Protein AF-0000000086719158 (afdb_homodimer)

pLDDT: mean 78.9, std 24.39, range [24.73, 97.0]

Radius of gyration: 33.59 Å; Cα contacts (8 Å, |Δi|>4): 533; chains: 2; bounding box: 38×109×103 Å

Sequence (354 aa):
MEEGLADLRLTEEGDNKELEAWEIEQNTE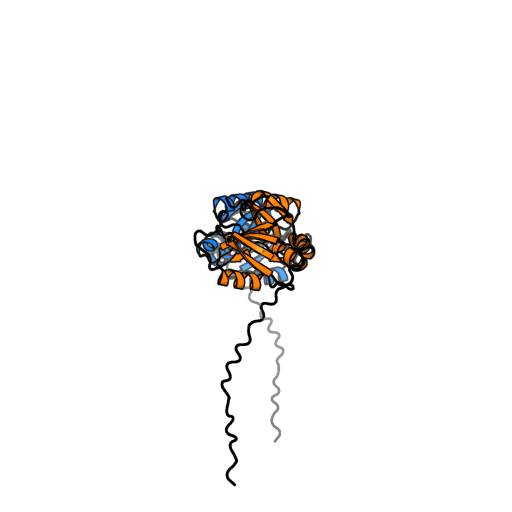IEDSFSELCLVGCFLTATTINFQAMRTVMANLWHPLGGVSITDVGEKRFVFQFYCEMDFDRVVKGASWTFNNHLLIYHHLKQGEDPLEVDLLYTKFWVQIYNLPHGFFTEAIAKQFGDFIGVFVDYDVKAITAGLRNYMLIRVKVDIRMEEGLADLRLTEEGDNKELEAWEIEQNTEIEDSFSELCLVGCFLTATTINFQAMRTVMANLWHPLGGVSITDVGEKRFVFQFYCEMDFDRVVKGASWTFNNHLLIYHHLKQGEDPLEVDLLYTKFWVQIYNLPHGFFTEAIAKQFGDFIGVFVDYDVKAITAGLRNYMLIRVKVDIR

InterPro domains:
  IPR025558 Domain of unknown function DUF4283 [PF14111] (36-116)
  IPR040256 Uncharacterized protein At4g02000-like [PTHR31286] (23-177)

Solvent-accessible surface area (backbone atoms only — not comparable to full-atom values): 20960 Å² total; per-residue (Å²): 135,85,75,80,75,78,77,77,75,78,75,73,81,73,75,75,70,70,73,74,73,75,71,71,75,75,58,63,72,67,52,59,66,46,33,65,39,23,34,30,30,32,57,65,57,94,63,86,74,59,61,70,59,48,53,53,51,52,48,64,72,61,56,46,84,70,40,72,49,76,43,80,76,52,96,70,30,34,37,40,40,31,71,38,68,68,48,42,50,49,53,64,70,56,32,63,50,66,58,95,87,20,44,52,27,52,40,78,38,50,82,90,60,53,77,88,72,59,82,70,50,42,41,50,33,56,29,36,38,31,51,64,62,81,93,53,81,41,69,72,49,47,43,51,54,22,48,70,74,32,41,55,72,48,71,55,54,70,40,44,75,65,70,73,35,73,42,48,41,35,29,26,39,31,74,72,120,138,85,79,80,79,75,78,79,76,79,76,76,80,74,74,75,70,70,76,73,72,75,71,71,74,76,60,65,72,67,54,60,68,49,37,63,38,24,34,31,30,34,57,66,56,93,63,87,74,60,61,70,60,48,53,53,52,50,48,64,74,62,55,44,84,71,39,73,48,76,44,80,76,53,95,69,30,34,38,39,40,30,70,38,68,69,47,41,50,48,53,64,69,56,33,62,48,66,57,94,85,19,44,51,27,50,39,77,36,49,83,89,61,54,77,87,72,58,82,71,49,42,40,50,32,54,28,38,38,30,53,63,62,80,94,52,82,42,70,71,49,46,45,49,55,20,47,71,73,32,41,54,72,48,70,57,54,69,42,44,74,65,69,72,35,76,44,48,40,35,30,25,39,32,74,73,120

Foldseek 3Di:
DPPDPPPPCPPPPPPPPPPPPPPPPPPVVLVQVLLQLKKKKAWPDPDADDPVLVQVVVCVVLVAPQDWDWDDPDPRMIMIGDDDPVSSVCCQVVDFDDDPNTTIFMDRGHPPDDSVPDDRFKTKDKDKAADDDPVQLDVVNLCVVQVVQAHWDDWDNVQVVVVNHRITITMHMHGPD/DPPCPPPPPPPPPPPPPPPPPPPPPPPVVLVQVLLQLKKKKAWPDPDADDPVLVQVVVCVVLVAPQDWDWDDPDPRMIMIGDDDPVSSVCCQVVDFDDDPNTTIFMDRGHPPDDSVPDDRFKTKDKDKAADDDPVQLDVVNLCVVQVVQAHWDDWDNVCVVVVNDRITITMHMHGPD

Organism: Gossypium schwendimanii (NCBI:txid34291)

Structure (mmCIF, N/CA/C/O backbone):
data_AF-0000000086719158-model_v1
#
loop_
_entity.id
_entity.type
_entity.pdbx_description
1 polymer 'DUF4283 domain-containing protein'
#
loop_
_atom_site.group_PDB
_atom_site.id
_atom_site.type_symbol
_atom_site.label_atom_id
_atom_site.label_alt_id
_atom_site.label_comp_id
_atom_site.label_asym_id
_atom_site.label_entity_id
_atom_site.label_seq_id
_atom_site.pdbx_PDB_ins_code
_atom_site.Cartn_x
_atom_site.Cartn_y
_atom_site.Cartn_z
_atom_site.occupancy
_atom_site.B_iso_or_equiv
_atom_site.auth_seq_id
_atom_site.auth_comp_id
_atom_site.auth_asym_id
_atom_site.auth_atom_id
_atom_site.pdbx_PDB_model_num
ATOM 1 N N . MET A 1 1 ? 11.602 -67.75 44.875 1 27.09 1 MET A N 1
ATOM 2 C CA . MET A 1 1 ? 10.594 -68.062 43.844 1 27.09 1 MET A CA 1
ATOM 3 C C . MET A 1 1 ? 11.023 -67.562 42.469 1 27.09 1 MET A C 1
ATOM 5 O O . MET A 1 1 ? 11.352 -66.375 42.312 1 27.09 1 MET A O 1
ATOM 9 N N . GLU A 1 2 ? 11.594 -68.438 41.562 1 29.55 2 GLU A N 1
ATOM 10 C CA . GLU A 1 2 ? 12.367 -68.562 40.344 1 29.55 2 GLU A CA 1
ATOM 11 C C . GLU A 1 2 ? 11.562 -68.062 39.125 1 29.55 2 GLU A C 1
ATOM 13 O O . GLU A 1 2 ? 10.789 -68.875 38.562 1 29.55 2 GLU A O 1
ATOM 18 N N . GLU A 1 3 ? 10.867 -66.938 39.219 1 30.25 3 GLU A N 1
ATOM 19 C CA . GLU A 1 3 ? 9.82 -66.688 38.219 1 30.25 3 GLU A CA 1
ATOM 20 C C . GLU A 1 3 ? 10.383 -66.688 36.812 1 30.25 3 GLU A C 1
ATOM 22 O O . GLU A 1 3 ? 11.516 -66.25 36.562 1 30.25 3 GLU A O 1
ATOM 27 N N . GLY A 1 4 ? 9.867 -67.625 36 1 28.08 4 GLY A N 1
ATOM 28 C CA . GLY A 1 4 ? 10.047 -68.062 34.625 1 28.08 4 GLY A CA 1
ATOM 29 C C . GLY A 1 4 ? 10.094 -66.938 33.625 1 28.08 4 GLY A C 1
ATOM 30 O O . GLY A 1 4 ? 9.102 -66.25 33.438 1 28.08 4 GLY A O 1
ATOM 31 N N . LEU A 1 5 ? 11.227 -66.25 33.5 1 28.14 5 LEU A N 1
ATOM 32 C CA . LEU A 1 5 ? 11.516 -65.188 32.562 1 28.14 5 LEU A CA 1
ATOM 33 C C . LEU A 1 5 ? 11.273 -65.625 31.125 1 28.14 5 LEU A C 1
ATOM 35 O O . LEU A 1 5 ? 11.969 -66.5 30.641 1 28.14 5 LEU A O 1
ATOM 39 N N . ALA A 1 6 ? 9.945 -65.625 30.719 1 29.42 6 ALA A N 1
ATOM 40 C CA . ALA A 1 6 ? 9.484 -66.062 29.391 1 29.42 6 ALA A CA 1
ATOM 41 C C . ALA A 1 6 ? 10.383 -65.5 28.297 1 29.42 6 ALA A C 1
ATOM 43 O O . ALA A 1 6 ? 10.805 -64.375 28.344 1 29.42 6 ALA A O 1
ATOM 44 N N . ASP A 1 7 ? 11.07 -66.312 27.578 1 29.7 7 ASP A N 1
ATOM 45 C CA . ASP A 1 7 ? 11.977 -66.375 26.438 1 29.7 7 ASP A CA 1
ATOM 46 C C . ASP A 1 7 ? 11.328 -65.75 25.203 1 29.7 7 ASP A C 1
ATOM 48 O O . ASP A 1 7 ? 10.438 -66.375 24.594 1 29.7 7 ASP A O 1
ATOM 52 N N . LEU A 1 8 ? 10.75 -64.5 25.312 1 24.73 8 LEU A N 1
ATOM 53 C CA . LEU A 1 8 ? 10.016 -63.969 24.172 1 24.73 8 LEU A CA 1
ATOM 54 C C . LEU A 1 8 ? 10.883 -64 22.922 1 24.73 8 LEU A C 1
ATOM 56 O O . LEU A 1 8 ? 11.953 -63.375 22.891 1 24.73 8 LEU A O 1
ATOM 60 N N . ARG A 1 9 ? 10.852 -65.125 22.219 1 25.48 9 ARG A N 1
ATOM 61 C CA . ARG A 1 9 ? 11.422 -65.5 20.922 1 25.48 9 ARG A CA 1
ATOM 62 C C . ARG A 1 9 ? 11.102 -64.438 19.859 1 25.48 9 ARG A C 1
ATOM 64 O O . ARG A 1 9 ? 9.93 -64.25 19.531 1 25.48 9 ARG A O 1
ATOM 71 N N . LEU A 1 10 ? 11.727 -63.281 19.938 1 27.75 10 LEU A N 1
ATOM 72 C CA . LEU A 1 10 ? 11.602 -62.25 18.922 1 27.75 10 LEU A CA 1
ATOM 73 C C . LEU A 1 10 ? 11.914 -62.781 17.531 1 27.75 10 LEU A C 1
ATOM 75 O O . LEU A 1 10 ? 13.078 -63.062 17.219 1 27.75 10 LEU A O 1
ATOM 79 N N . THR A 1 11 ? 11.055 -63.812 17.078 1 29.88 11 THR A N 1
ATOM 80 C CA . THR A 1 11 ? 11.25 -64.438 15.766 1 29.88 11 THR A CA 1
ATOM 81 C C . THR A 1 11 ? 11.445 -63.344 14.703 1 29.88 11 THR A C 1
ATOM 83 O O . THR A 1 11 ? 10.734 -62.344 14.68 1 29.88 11 THR A O 1
ATOM 86 N N . GLU A 1 12 ? 12.57 -63.312 13.992 1 30.5 12 GLU A N 1
ATOM 87 C CA . GLU A 1 12 ? 13.211 -62.562 12.906 1 30.5 12 GLU A CA 1
ATOM 88 C C . GLU A 1 12 ? 12.375 -62.625 11.633 1 30.5 12 GLU A C 1
ATOM 90 O O . GLU A 1 12 ? 12.867 -62.312 10.547 1 30.5 12 GLU A O 1
ATOM 95 N N . GLU A 1 13 ? 11.188 -63.406 11.594 1 31.14 13 GLU A N 1
ATOM 96 C CA . GLU A 1 13 ? 10.688 -63.594 10.234 1 31.14 13 GLU A CA 1
ATOM 97 C C . GLU A 1 13 ? 10.547 -62.25 9.5 1 31.14 13 GLU A C 1
ATOM 99 O O . GLU A 1 13 ? 9.906 -61.344 10 1 31.14 13 GLU A O 1
ATOM 104 N N . GLY A 1 14 ? 11.469 -62 8.609 1 30.33 14 GLY A N 1
ATOM 105 C CA . GLY A 1 14 ? 11.688 -60.938 7.621 1 30.33 14 GLY A CA 1
ATOM 106 C C . GLY A 1 14 ? 10.508 -60.75 6.695 1 30.33 14 GLY A C 1
ATOM 107 O O . GLY A 1 14 ? 10.352 -61.469 5.703 1 30.33 14 GLY A O 1
ATOM 108 N N . ASP A 1 15 ? 9.242 -60.875 7.211 1 32.41 15 ASP A N 1
ATOM 109 C CA . ASP A 1 15 ? 8.117 -60.844 6.285 1 32.41 15 ASP A CA 1
ATOM 110 C C . ASP A 1 15 ? 8.305 -59.719 5.238 1 32.41 15 ASP A C 1
ATOM 112 O O . ASP A 1 15 ? 8.445 -58.562 5.586 1 32.41 15 ASP A O 1
ATOM 116 N N . ASN A 1 16 ? 8.906 -60.125 4.145 1 28.31 16 ASN A N 1
ATOM 117 C CA . ASN A 1 16 ? 8.883 -59.406 2.863 1 28.31 16 ASN A CA 1
ATOM 118 C C . ASN A 1 16 ? 7.477 -58.938 2.504 1 28.31 16 ASN A C 1
ATOM 120 O O . ASN A 1 16 ? 6.691 -59.719 1.937 1 28.31 16 ASN A O 1
ATOM 124 N N . LYS A 1 17 ? 6.719 -58.406 3.436 1 31.05 17 LYS A N 1
ATOM 125 C CA . LYS A 1 17 ? 5.445 -57.844 2.984 1 31.05 17 LYS A CA 1
ATOM 126 C C . LYS A 1 17 ? 5.598 -57.125 1.646 1 31.05 17 LYS A C 1
ATOM 128 O O . LYS A 1 17 ? 6.34 -56.156 1.54 1 31.05 17 LYS A O 1
ATOM 133 N N . GLU A 1 18 ? 5.504 -57.969 0.622 1 27.05 18 GLU A N 1
ATOM 134 C CA . GLU A 1 18 ? 5.297 -57.406 -0.711 1 27.05 18 GLU A CA 1
ATOM 135 C C . GLU A 1 18 ? 4.414 -56.156 -0.659 1 27.05 18 GLU A C 1
ATOM 137 O O . GLU A 1 18 ? 3.303 -56.219 -0.127 1 27.05 18 GLU A O 1
ATOM 142 N N . LEU A 1 19 ? 4.949 -55.094 -0.404 1 29.14 19 LEU A N 1
ATOM 143 C CA . LEU A 1 19 ? 4.195 -53.875 -0.616 1 29.14 19 LEU A CA 1
ATOM 144 C C . LEU A 1 19 ? 3.277 -54 -1.826 1 29.14 19 LEU A C 1
ATOM 146 O O . LEU A 1 19 ? 3.74 -54.25 -2.939 1 29.14 19 LEU A O 1
ATOM 150 N N . GLU A 1 20 ? 2.113 -54.625 -1.691 1 28.92 20 GLU A N 1
ATOM 151 C CA . GLU A 1 20 ? 1.063 -54.562 -2.703 1 28.92 20 GLU A CA 1
ATOM 152 C C . GLU A 1 20 ? 1.061 -53.188 -3.383 1 28.92 20 GLU A C 1
ATOM 154 O O . GLU A 1 20 ? 0.941 -52.156 -2.717 1 28.92 20 GLU A O 1
ATOM 159 N N . ALA A 1 21 ? 1.703 -53.094 -4.484 1 29.81 21 ALA A N 1
ATOM 160 C CA . ALA A 1 21 ? 1.528 -52.031 -5.5 1 29.81 21 ALA A CA 1
ATOM 161 C C . ALA A 1 21 ? 0.049 -51.781 -5.77 1 29.81 21 ALA A C 1
ATOM 163 O O . ALA A 1 21 ? -0.644 -52.625 -6.328 1 29.81 21 ALA A O 1
ATOM 164 N N . TRP A 1 22 ? -0.697 -51.25 -4.816 1 30.92 22 TRP A N 1
ATOM 165 C CA . TRP A 1 22 ? -2.021 -50.781 -5.199 1 30.92 22 TRP A CA 1
ATOM 166 C C . TRP A 1 22 ? -2.006 -50.219 -6.609 1 30.92 22 TRP A C 1
ATOM 168 O O . TRP A 1 22 ? -1.282 -49.25 -6.883 1 30.92 22 TRP A O 1
ATOM 178 N N . GLU A 1 23 ? -2.117 -51.031 -7.586 1 31.39 23 GLU A N 1
ATOM 179 C CA . GLU A 1 23 ? -2.527 -50.594 -8.914 1 31.39 23 GLU A CA 1
ATOM 180 C C . GLU A 1 23 ? -3.746 -49.688 -8.836 1 31.39 23 GLU A C 1
ATOM 182 O O . GLU A 1 23 ? -4.859 -50.156 -8.578 1 31.39 23 GLU A O 1
ATOM 187 N N . ILE A 1 24 ? -3.627 -48.531 -8.312 1 32.97 24 ILE A N 1
ATOM 188 C CA . ILE A 1 24 ? -4.699 -47.562 -8.57 1 32.97 24 ILE A CA 1
ATOM 189 C C . ILE A 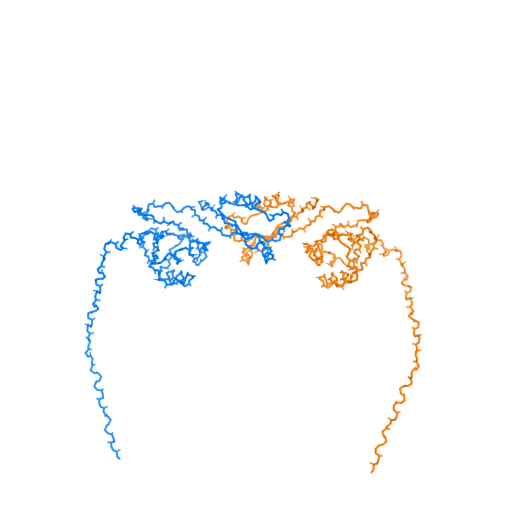1 24 ? -5.207 -47.719 -10 1 32.97 24 ILE A C 1
ATOM 191 O O . ILE A 1 24 ? -4.441 -47.594 -10.953 1 32.97 24 ILE A O 1
ATOM 195 N N . GLU A 1 25 ? -6.129 -48.594 -10.227 1 33.16 25 GLU A N 1
ATOM 196 C CA . GLU A 1 25 ? -6.934 -48.531 -11.438 1 33.16 25 GLU A CA 1
ATOM 197 C C . GLU A 1 25 ? -7.156 -47.094 -11.883 1 33.16 25 GLU A C 1
ATOM 199 O O . GLU A 1 25 ? -7.695 -46.281 -11.125 1 33.16 25 GLU A O 1
ATOM 204 N N . GLN A 1 26 ? -6.297 -46.562 -12.734 1 33.28 26 GLN A N 1
ATOM 205 C CA . GLN A 1 26 ? -6.461 -45.344 -13.508 1 33.28 26 GLN A CA 1
ATOM 206 C C . GLN A 1 26 ? -7.855 -45.25 -14.117 1 33.28 26 GLN A C 1
ATOM 208 O O . GLN A 1 26 ? -8.141 -45.906 -15.117 1 33.28 26 GLN A O 1
ATOM 213 N N . ASN A 1 27 ? -8.898 -45.5 -13.367 1 36.06 27 ASN A N 1
ATOM 214 C CA . ASN A 1 27 ? -10.156 -45.156 -14.016 1 36.06 27 ASN A CA 1
ATOM 215 C C . ASN A 1 27 ? -10.008 -43.938 -14.891 1 36.06 27 ASN A C 1
ATOM 217 O O . ASN A 1 27 ? -9.742 -42.844 -14.383 1 36.06 27 ASN A O 1
ATOM 221 N N . THR A 1 28 ? -9.789 -44.062 -16.125 1 38.81 28 THR A N 1
ATOM 222 C CA . THR A 1 28 ? -9.625 -43.156 -17.25 1 38.81 28 THR A CA 1
ATOM 223 C C . THR A 1 28 ? -10.672 -42.031 -17.203 1 38.81 28 THR A C 1
ATOM 225 O O . THR A 1 28 ? -10.445 -40.938 -17.719 1 38.81 28 THR A O 1
ATOM 228 N N . GLU A 1 29 ? -11.938 -42.406 -16.938 1 39.66 29 GLU A N 1
ATOM 229 C CA . GLU A 1 29 ? -13.008 -41.406 -17.016 1 39.66 29 GLU A CA 1
ATOM 230 C C . GLU A 1 29 ? -12.82 -40.312 -15.969 1 39.66 29 GLU A C 1
ATOM 232 O O . GLU A 1 29 ? -13.219 -39.156 -16.188 1 39.66 29 GLU A O 1
ATOM 237 N N . ILE A 1 30 ? -12.656 -40.562 -14.703 1 38.25 30 ILE A N 1
ATOM 238 C CA . ILE A 1 30 ? -12.406 -39.625 -13.633 1 38.25 30 ILE A CA 1
ATOM 239 C C . ILE A 1 30 ? -11.133 -38.812 -13.93 1 38.25 30 ILE A C 1
ATOM 241 O O . ILE A 1 30 ? -10.852 -37.812 -13.281 1 38.25 30 ILE A O 1
ATOM 245 N N . GLU A 1 31 ? -10.219 -39.281 -14.742 1 41.03 31 GLU A N 1
ATOM 246 C CA . GLU A 1 31 ? -8.992 -38.688 -15.25 1 41.03 31 GLU A CA 1
ATOM 247 C C . GLU A 1 31 ? -9.273 -37.375 -16 1 41.03 31 GLU A C 1
ATOM 249 O O . GLU A 1 31 ? -8.477 -36.438 -15.953 1 41.03 31 GLU A O 1
ATOM 254 N N . ASP A 1 32 ? -10.352 -37.438 -16.734 1 44.94 32 ASP A N 1
ATOM 255 C CA . ASP A 1 32 ? -10.68 -36.312 -17.609 1 44.94 32 ASP A CA 1
ATOM 256 C C . ASP A 1 32 ? -11.078 -35.094 -16.797 1 44.94 32 ASP A C 1
ATOM 258 O O . ASP A 1 32 ? -10.789 -33.969 -17.203 1 44.94 32 ASP A O 1
ATOM 262 N N . SER A 1 33 ? -12.031 -35.375 -15.797 1 47.41 33 SER A N 1
ATOM 263 C CA . SER A 1 33 ? -12.648 -34.25 -15.086 1 47.41 33 SER A CA 1
ATOM 264 C C . SER A 1 33 ? -11.633 -33.531 -14.227 1 47.41 33 SER A C 1
ATOM 266 O O . SER A 1 33 ? -11.844 -32.375 -13.859 1 47.41 33 SER A O 1
ATOM 268 N N . PHE A 1 34 ? -10.766 -34.281 -13.547 1 49.75 34 PHE A N 1
ATOM 269 C CA . PHE A 1 34 ? -9.711 -33.719 -12.695 1 49.75 34 PHE A CA 1
ATOM 270 C C . PHE A 1 34 ? -8.781 -32.812 -13.492 1 49.75 34 PHE A C 1
ATOM 272 O O . PHE A 1 34 ? -7.969 -32.094 -12.922 1 49.75 34 PHE A O 1
ATOM 279 N N . SER A 1 35 ? -8.953 -33.094 -14.742 1 58.94 35 SER A N 1
ATOM 280 C CA . SER A 1 35 ? -8.078 -32.438 -15.703 1 58.94 35 SER A CA 1
ATOM 281 C C . SER A 1 35 ? -8.242 -30.906 -15.633 1 58.94 35 SER A C 1
ATOM 283 O O . SER A 1 35 ? -7.297 -30.172 -15.898 1 58.94 35 SER A O 1
ATOM 285 N N . GLU A 1 36 ? -9.328 -30.609 -14.852 1 81.81 36 GLU A N 1
ATOM 286 C CA . GLU A 1 36 ? -9.602 -29.188 -14.977 1 81.81 36 GLU A CA 1
ATOM 287 C C . GLU A 1 36 ? -9.055 -28.406 -13.781 1 81.81 36 GLU A C 1
ATOM 289 O O . GLU A 1 36 ? -8.836 -27.203 -13.859 1 81.81 36 GLU A O 1
ATOM 294 N N . LEU A 1 37 ? -8.555 -29.188 -12.766 1 92.88 37 LEU A N 1
ATOM 295 C CA . LEU A 1 37 ? -8.055 -28.516 -11.578 1 92.88 37 LEU A CA 1
ATOM 296 C C . LEU A 1 37 ? -6.543 -28.688 -11.445 1 92.88 37 LEU A C 1
ATOM 298 O O . LEU A 1 37 ? -6.051 -29.125 -10.398 1 92.88 37 LEU A O 1
ATOM 302 N N . CYS A 1 38 ? -5.906 -28.375 -12.539 1 95.19 38 CYS A N 1
ATOM 303 C CA . CYS A 1 38 ? -4.469 -28.609 -12.617 1 95.19 38 CYS A CA 1
ATOM 304 C C . CYS A 1 38 ? -3.723 -27.312 -12.938 1 95.19 38 CYS A C 1
ATOM 306 O O . CYS A 1 38 ? -4.148 -26.547 -13.805 1 95.19 38 CYS A O 1
ATOM 308 N N . LEU A 1 39 ? -2.637 -27.141 -12.188 1 96.19 39 LEU A N 1
ATOM 309 C CA . LEU A 1 39 ? -1.728 -26.031 -12.469 1 96.19 39 LEU A CA 1
ATOM 310 C C . LEU A 1 39 ? -0.353 -26.547 -12.883 1 96.19 39 LEU A C 1
ATOM 312 O O . LEU A 1 39 ? 0.105 -27.578 -12.367 1 96.19 39 LEU A O 1
ATOM 316 N N . VAL A 1 40 ? 0.188 -25.922 -13.828 1 96.56 40 VAL A N 1
ATOM 317 C CA . VAL A 1 40 ? 1.607 -26.109 -14.109 1 96.56 40 VAL A CA 1
ATOM 318 C C . VAL A 1 40 ? 2.383 -24.844 -13.734 1 96.56 40 VAL A C 1
ATOM 320 O O . VAL A 1 40 ? 1.923 -23.734 -13.984 1 96.56 40 VAL A O 1
ATOM 323 N N . GLY A 1 41 ? 3.5 -25.031 -13.055 1 96.44 41 GLY A N 1
ATOM 324 C CA . GLY A 1 41 ? 4.238 -23.859 -12.633 1 96.44 41 GLY A CA 1
ATOM 325 C C . GLY A 1 41 ? 5.73 -24.109 -12.492 1 96.44 41 GLY A C 1
ATOM 326 O O . GLY A 1 41 ? 6.188 -25.25 -12.625 1 96.44 41 GLY A O 1
ATOM 327 N N . CYS A 1 42 ? 6.441 -23.078 -12.398 1 95.44 42 CYS A N 1
ATOM 328 C CA . CYS A 1 42 ? 7.871 -23.078 -12.094 1 95.44 42 CYS A CA 1
ATOM 329 C C . CYS A 1 42 ? 8.227 -21.953 -11.117 1 95.44 42 CYS A C 1
ATOM 331 O O . CYS A 1 42 ? 7.461 -21 -10.961 1 95.44 42 CYS A O 1
ATOM 333 N N . PHE A 1 43 ? 9.25 -22.172 -10.414 1 95.06 43 PHE A N 1
ATOM 334 C CA . PHE A 1 43 ? 9.727 -21.141 -9.516 1 95.06 43 PHE A CA 1
ATOM 335 C C . PHE A 1 43 ? 10.805 -20.297 -10.195 1 95.06 43 PHE A C 1
ATOM 337 O O . PHE A 1 43 ? 11.648 -20.812 -10.922 1 95.06 43 PHE A O 1
ATOM 344 N N . LEU A 1 44 ? 10.734 -18.984 -9.945 1 90.81 44 LEU A N 1
ATOM 345 C CA . LEU A 1 44 ? 11.711 -18.062 -10.508 1 90.81 44 LEU A CA 1
ATOM 346 C C . LEU A 1 44 ? 13.031 -18.141 -9.758 1 90.81 44 LEU A C 1
ATOM 348 O O . LEU A 1 44 ? 13.281 -17.359 -8.828 1 90.81 44 LEU A O 1
ATOM 352 N N . THR A 1 45 ? 13.766 -19 -10.133 1 88.25 45 THR A N 1
ATOM 353 C CA . THR A 1 45 ? 15.078 -19.219 -9.516 1 88.25 45 THR A CA 1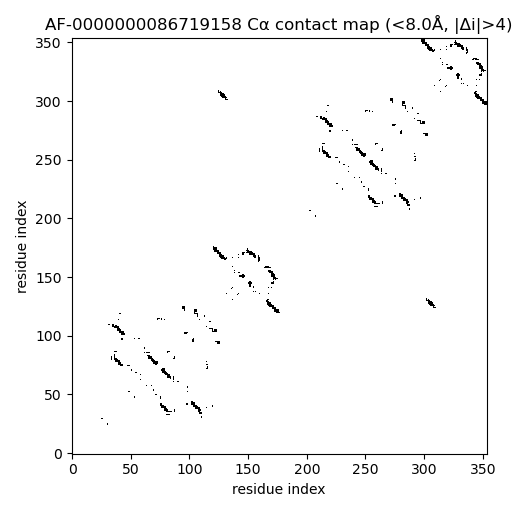
ATOM 354 C C . THR A 1 45 ? 16.062 -19.766 -10.539 1 88.25 45 THR A C 1
ATOM 356 O O . THR A 1 45 ? 15.68 -20.438 -11.492 1 88.25 45 THR A O 1
ATOM 359 N N . ALA A 1 46 ? 17.25 -19.359 -10.273 1 84.12 46 ALA A N 1
ATOM 360 C CA . ALA A 1 46 ? 18.328 -19.891 -11.117 1 84.12 46 ALA A CA 1
ATOM 361 C C . ALA A 1 46 ? 18.781 -21.266 -10.641 1 84.12 46 ALA A C 1
ATOM 363 O O . ALA A 1 46 ? 19.375 -22.031 -11.406 1 84.12 46 ALA A O 1
ATOM 364 N N . THR A 1 47 ? 18.469 -21.547 -9.438 1 85.06 47 THR A N 1
ATOM 365 C CA . THR A 1 47 ? 18.953 -22.781 -8.852 1 85.06 47 THR A CA 1
ATOM 366 C C . THR A 1 47 ? 17.859 -23.844 -8.828 1 85.06 47 THR A C 1
ATOM 368 O O . THR A 1 47 ? 16.688 -23.531 -9.102 1 85.06 47 THR A O 1
ATOM 371 N N . THR A 1 48 ? 18.375 -25.078 -8.609 1 88.06 48 THR A N 1
ATOM 372 C CA . THR A 1 48 ? 17.438 -26.188 -8.531 1 88.06 48 THR A CA 1
ATOM 373 C C . THR A 1 48 ? 16.703 -26.188 -7.191 1 88.06 48 THR A C 1
ATOM 375 O O . THR A 1 48 ? 17.312 -25.906 -6.152 1 88.06 48 THR A O 1
ATOM 378 N N . ILE A 1 49 ? 15.5 -26.422 -7.285 1 90.75 49 ILE A N 1
ATOM 379 C CA . ILE A 1 49 ? 14.648 -26.484 -6.098 1 90.75 49 ILE A CA 1
ATOM 380 C C . ILE A 1 49 ? 14.656 -27.891 -5.523 1 90.75 49 ILE A C 1
ATOM 382 O O . ILE A 1 49 ? 14.633 -28.875 -6.273 1 90.75 49 ILE A O 1
ATOM 386 N N . ASN A 1 50 ? 14.758 -27.938 -4.195 1 94.19 50 ASN A N 1
ATOM 387 C CA . ASN A 1 50 ? 14.508 -29.219 -3.537 1 94.19 50 ASN A CA 1
ATOM 388 C C . ASN A 1 50 ? 13.031 -29.609 -3.621 1 94.19 50 ASN A C 1
ATOM 390 O O . ASN A 1 50 ? 12.195 -29.031 -2.93 1 94.19 50 ASN A O 1
ATOM 394 N N . PHE A 1 51 ? 12.797 -30.656 -4.363 1 95.38 51 PHE A N 1
ATOM 395 C CA . PHE A 1 51 ? 11.43 -31.031 -4.695 1 95.38 51 PHE A CA 1
ATOM 396 C C . PHE A 1 51 ? 10.656 -31.422 -3.443 1 95.38 51 PHE A C 1
ATOM 398 O O . PHE A 1 51 ? 9.523 -30.984 -3.236 1 95.38 51 PHE A O 1
ATOM 405 N N . GLN A 1 52 ? 11.227 -32.25 -2.637 1 95.88 52 GLN A N 1
ATOM 406 C CA . GLN A 1 52 ? 10.547 -32.75 -1.443 1 95.88 52 GLN A CA 1
ATOM 407 C C . GLN A 1 52 ? 10.234 -31.594 -0.481 1 95.88 52 GLN A C 1
ATOM 409 O O . GLN A 1 52 ? 9.133 -31.531 0.077 1 95.88 52 GLN A O 1
ATOM 414 N N . ALA A 1 53 ? 11.195 -30.781 -0.314 1 96.31 53 ALA A N 1
ATOM 415 C CA . ALA A 1 53 ? 10.977 -29.625 0.548 1 96.31 53 ALA A CA 1
ATOM 416 C C . ALA A 1 53 ? 9.875 -28.719 -0.008 1 96.31 53 ALA A C 1
ATOM 418 O O . ALA A 1 53 ? 8.992 -28.281 0.731 1 96.31 53 ALA A O 1
ATOM 419 N N . MET A 1 54 ? 9.938 -28.438 -1.246 1 97 54 MET A N 1
ATOM 420 C CA . MET A 1 54 ? 8.953 -27.578 -1.911 1 97 54 MET A CA 1
ATOM 421 C C . MET A 1 54 ? 7.555 -28.172 -1.783 1 97 54 MET A C 1
ATOM 423 O O . MET A 1 54 ? 6.605 -27.469 -1.439 1 97 54 MET A O 1
ATOM 427 N N . ARG A 1 55 ? 7.43 -29.453 -2.045 1 96.25 55 ARG A N 1
ATOM 428 C CA . ARG A 1 55 ? 6.148 -30.156 -1.947 1 96.25 55 ARG A CA 1
ATOM 429 C C . ARG A 1 55 ? 5.543 -29.984 -0.557 1 96.25 55 ARG A C 1
ATOM 431 O O . ARG A 1 55 ? 4.363 -29.656 -0.422 1 96.25 55 ARG A O 1
ATOM 438 N N . THR A 1 56 ? 6.34 -30.203 0.402 1 95.5 56 THR A N 1
ATOM 439 C CA . THR A 1 56 ? 5.895 -30.125 1.788 1 95.5 56 THR A CA 1
ATOM 440 C C . THR A 1 56 ? 5.465 -28.703 2.139 1 95.5 56 THR A C 1
ATOM 442 O O . THR A 1 56 ? 4.391 -28.5 2.705 1 95.5 56 THR A O 1
ATOM 445 N N . VAL A 1 57 ? 6.301 -27.75 1.798 1 95.94 57 VAL A N 1
ATOM 446 C CA . VAL A 1 57 ? 6.047 -26.359 2.137 1 95.94 57 VAL A CA 1
ATOM 447 C C . VAL A 1 57 ? 4.777 -25.875 1.436 1 95.94 57 VAL A C 1
ATOM 449 O O . VAL A 1 57 ? 3.908 -25.266 2.061 1 95.94 57 VAL A O 1
ATOM 452 N N . MET A 1 58 ? 4.629 -26.156 0.17 1 96.38 58 MET A N 1
ATOM 453 C CA . MET A 1 58 ? 3.467 -25.688 -0.582 1 96.38 58 MET A CA 1
ATOM 454 C C . MET A 1 58 ? 2.186 -26.328 -0.061 1 96.38 58 MET A C 1
ATOM 456 O O . MET A 1 58 ? 1.158 -25.672 0.065 1 96.38 58 MET A O 1
ATOM 460 N N . ALA A 1 59 ? 2.24 -27.594 0.231 1 94.06 59 ALA A N 1
ATOM 461 C CA . ALA A 1 59 ? 1.076 -28.281 0.785 1 94.06 59 ALA A CA 1
ATOM 462 C C . ALA A 1 59 ? 0.641 -27.641 2.104 1 94.06 59 ALA A C 1
ATOM 464 O O . ALA A 1 59 ? -0.555 -27.469 2.352 1 94.06 59 ALA A O 1
ATOM 465 N N . ASN A 1 60 ? 1.578 -27.297 2.877 1 94.62 60 ASN A N 1
ATOM 466 C CA . ASN A 1 60 ? 1.286 -26.672 4.164 1 94.62 60 ASN A CA 1
ATOM 467 C C . ASN A 1 60 ? 0.7 -25.281 3.994 1 94.62 60 ASN A C 1
ATOM 469 O O . ASN A 1 60 ? -0.163 -24.859 4.77 1 94.62 60 ASN A O 1
ATOM 473 N N . LEU A 1 61 ? 1.237 -24.562 3.047 1 95 61 LEU A N 1
ATOM 474 C CA . LEU A 1 61 ? 0.752 -23.203 2.781 1 95 61 LEU A CA 1
ATOM 475 C C . LEU A 1 61 ? -0.679 -23.234 2.258 1 95 61 LEU A C 1
ATOM 477 O O . LEU A 1 61 ? -1.509 -22.422 2.658 1 95 61 LEU A O 1
ATOM 481 N N . TRP A 1 62 ? -0.956 -24.156 1.442 1 95.25 62 TRP A N 1
ATOM 482 C CA . TRP A 1 62 ? -2.252 -24.203 0.771 1 95.25 62 TRP A CA 1
ATOM 483 C C . TRP A 1 62 ? -3.285 -24.922 1.625 1 95.25 62 TRP A C 1
ATOM 485 O O . TRP A 1 62 ? -4.488 -24.688 1.498 1 95.25 62 TRP A O 1
ATOM 495 N N . HIS A 1 63 ? -2.818 -25.781 2.393 1 93.38 63 HIS A N 1
ATOM 496 C CA . HIS A 1 63 ? -3.686 -26.547 3.275 1 93.38 63 HIS A CA 1
ATOM 497 C C . HIS A 1 63 ? -4.922 -27.047 2.535 1 93.38 63 HIS A C 1
ATOM 499 O O . HIS A 1 63 ? -6.051 -26.781 2.949 1 93.38 63 HIS A O 1
ATOM 505 N N . PRO A 1 64 ? -4.652 -27.875 1.607 1 92.19 64 PRO A N 1
ATOM 506 C CA . PRO A 1 64 ? -5.797 -28.328 0.823 1 92.19 64 PRO A CA 1
ATOM 507 C C . PRO A 1 64 ? -6.684 -29.312 1.594 1 92.19 64 PRO A C 1
ATOM 509 O O . PRO A 1 64 ? -6.176 -30.219 2.264 1 92.19 64 PRO A O 1
ATOM 512 N N . LEU A 1 65 ? -7.934 -29.141 1.497 1 92.88 65 LEU A N 1
ATOM 513 C CA . LEU A 1 65 ? -8.914 -30.031 2.121 1 92.88 65 LEU A CA 1
ATOM 514 C C . LEU A 1 65 ? -8.906 -31.406 1.457 1 92.88 65 LEU A C 1
ATOM 516 O O . LEU A 1 65 ? -8.891 -32.438 2.143 1 92.88 65 LEU A O 1
ATOM 520 N N . GLY A 1 66 ? -8.977 -31.5 0.134 1 92.44 66 GLY A N 1
ATOM 521 C CA . GLY A 1 66 ? -8.992 -32.719 -0.624 1 92.44 66 GLY A CA 1
ATOM 522 C C . GLY A 1 66 ? -7.602 -33.25 -0.96 1 92.44 66 GLY A C 1
ATOM 523 O O . GLY A 1 66 ? -7.457 -34.281 -1.612 1 92.44 66 GLY A O 1
ATOM 524 N N . GLY A 1 67 ? -6.633 -32.5 -0.588 1 91.25 67 GLY A N 1
ATOM 525 C CA . GLY A 1 67 ? -5.27 -32.875 -0.906 1 91.25 67 GLY A CA 1
ATOM 526 C C . GLY A 1 67 ? -4.785 -32.344 -2.234 1 91.25 67 GLY A C 1
ATOM 527 O O . GLY A 1 67 ? -5.574 -31.812 -3.02 1 91.25 67 GLY A O 1
ATOM 528 N N . VAL A 1 68 ? -3.457 -32.438 -2.428 1 94.94 68 VAL A N 1
ATOM 529 C CA . VAL A 1 68 ? -2.828 -32 -3.666 1 94.94 68 VAL A CA 1
ATOM 530 C C . VAL A 1 68 ? -1.704 -32.938 -4.051 1 94.94 68 VAL A C 1
ATOM 532 O O . VAL A 1 68 ? -0.963 -33.438 -3.189 1 94.94 68 VAL A O 1
ATOM 535 N N . SER A 1 69 ? -1.669 -33.344 -5.312 1 95.12 69 SER A N 1
ATOM 536 C CA . SER A 1 69 ? -0.551 -34.094 -5.859 1 95.12 69 SER A CA 1
ATOM 537 C C . SER A 1 69 ? 0.401 -33.188 -6.637 1 95.12 69 SER A C 1
ATOM 539 O O . SER A 1 69 ? -0.03 -32.438 -7.488 1 95.12 69 SER A O 1
ATOM 541 N N . ILE A 1 70 ? 1.664 -33.281 -6.328 1 96.62 70 ILE A N 1
ATOM 542 C CA . ILE A 1 70 ? 2.678 -32.469 -6.992 1 96.62 70 ILE A CA 1
ATOM 543 C C . ILE A 1 70 ? 3.67 -33.375 -7.719 1 96.62 70 ILE A C 1
ATOM 545 O O . ILE A 1 70 ? 4.238 -34.281 -7.117 1 96.62 70 ILE A O 1
ATOM 549 N N . THR A 1 71 ? 3.846 -33.125 -8.984 1 95.94 71 THR A N 1
ATOM 550 C CA . THR A 1 71 ? 4.715 -33.938 -9.805 1 95.94 71 THR A CA 1
ATOM 551 C C . THR A 1 71 ? 5.777 -33.094 -10.5 1 95.94 71 THR A C 1
ATOM 553 O O . THR A 1 71 ? 5.477 -32.031 -11.023 1 95.94 71 THR A O 1
ATOM 556 N N . ASP A 1 72 ? 6.961 -33.5 -10.445 1 96.19 72 ASP A N 1
ATOM 557 C CA . ASP A 1 72 ? 8.039 -32.938 -11.234 1 96.19 72 ASP A CA 1
ATOM 558 C C . ASP A 1 72 ? 8.023 -33.469 -12.664 1 96.19 72 ASP A C 1
ATOM 560 O O . ASP A 1 72 ? 8.258 -34.656 -12.891 1 96.19 72 ASP A O 1
ATOM 564 N N . VAL A 1 73 ? 7.805 -32.594 -13.609 1 94.69 73 VAL A N 1
ATOM 565 C CA . VAL A 1 73 ? 7.645 -33.094 -14.969 1 94.69 73 VAL A CA 1
ATOM 566 C C . VAL A 1 73 ? 8.891 -32.781 -15.789 1 94.69 73 VAL A C 1
ATOM 568 O O . VAL A 1 73 ? 8.922 -33 -17 1 94.69 73 VAL A O 1
ATOM 571 N N . GLY A 1 74 ? 9.906 -32.156 -15.125 1 92.19 74 GLY A N 1
ATOM 572 C CA . GLY A 1 74 ? 11.141 -31.812 -15.805 1 92.19 74 GLY A CA 1
ATOM 573 C C . GLY A 1 74 ? 11.219 -30.344 -16.203 1 92.19 74 GLY A C 1
ATOM 574 O O . GLY A 1 74 ? 10.227 -29.625 -16.125 1 92.19 74 GLY A O 1
ATOM 575 N N . GLU A 1 75 ? 12.508 -29.891 -16.578 1 92 75 GLU A N 1
ATOM 576 C CA . GLU A 1 75 ? 12.773 -28.531 -17.016 1 92 75 GLU A CA 1
ATOM 577 C C . GLU A 1 75 ? 12.328 -27.516 -15.961 1 92 75 GLU A C 1
ATOM 579 O O . GLU A 1 75 ? 11.773 -26.469 -16.297 1 92 75 GLU A O 1
ATOM 584 N N . LYS A 1 76 ? 12.344 -27.938 -14.742 1 93.81 76 LYS A N 1
ATOM 585 C CA . LYS A 1 76 ? 12.023 -27.109 -13.586 1 93.81 76 LYS A CA 1
ATOM 586 C C . LYS A 1 76 ? 10.523 -26.812 -13.531 1 93.81 76 LYS A C 1
ATOM 588 O O . LYS A 1 76 ? 10.117 -25.781 -12.984 1 93.81 76 LYS A O 1
ATOM 593 N N . ARG A 1 77 ? 9.773 -27.656 -14.141 1 95.19 77 ARG A N 1
ATOM 594 C CA . ARG A 1 77 ? 8.328 -27.469 -14.133 1 95.19 77 ARG A CA 1
ATOM 595 C C . ARG A 1 77 ? 7.648 -28.5 -13.242 1 95.19 77 ARG A C 1
ATOM 597 O O . ARG A 1 77 ? 8.062 -29.672 -13.195 1 95.19 77 ARG A O 1
ATOM 604 N N . PHE A 1 78 ? 6.613 -28.078 -12.602 1 96.5 78 PHE A N 1
ATOM 605 C CA . PHE A 1 78 ? 5.848 -28.891 -11.672 1 96.5 78 PHE A CA 1
ATOM 606 C C . PHE A 1 78 ? 4.363 -28.859 -12.008 1 96.5 78 PHE A C 1
ATOM 608 O O . PHE A 1 78 ? 3.832 -27.797 -12.359 1 96.5 78 PHE A O 1
ATOM 615 N N . VAL A 1 79 ? 3.793 -29.953 -11.859 1 96.19 79 VAL A N 1
ATOM 616 C CA . VAL A 1 79 ? 2.346 -30.031 -12.031 1 96.19 79 VAL A CA 1
ATOM 617 C C . VAL A 1 79 ? 1.671 -30.203 -10.68 1 96.19 79 VAL A C 1
ATOM 619 O O . VAL A 1 79 ? 2.062 -31.062 -9.891 1 96.19 79 VAL A O 1
ATOM 622 N N . PHE A 1 80 ? 0.681 -29.344 -10.391 1 96.62 80 PHE A N 1
ATOM 623 C CA . PHE A 1 80 ? -0.11 -29.391 -9.172 1 96.62 80 PHE A CA 1
ATOM 624 C C . PHE A 1 80 ? -1.538 -29.828 -9.461 1 96.62 80 PHE A C 1
ATOM 626 O O . PHE A 1 80 ? -2.314 -29.078 -10.07 1 96.62 80 PHE A O 1
ATOM 633 N N . GLN A 1 81 ? -1.837 -31 -9.031 1 95.38 81 GLN A N 1
ATOM 634 C CA . GLN A 1 81 ? -3.174 -31.547 -9.242 1 95.38 81 GLN A CA 1
ATOM 635 C C . GLN A 1 81 ? -4.016 -31.453 -7.973 1 95.38 81 GLN A C 1
ATOM 637 O O . GLN A 1 81 ? -3.682 -32.062 -6.957 1 95.38 81 GLN A O 1
ATOM 642 N N . PHE A 1 82 ? -5.074 -30.688 -8.109 1 95.38 82 PHE A N 1
ATOM 643 C CA . PHE A 1 82 ? -6.012 -30.578 -6.996 1 95.38 82 PHE A CA 1
ATOM 644 C C . PHE A 1 82 ? -7.191 -31.531 -7.191 1 95.38 82 PHE A C 1
ATOM 646 O O . PHE A 1 82 ? -7.539 -31.875 -8.32 1 95.38 82 PHE A O 1
ATOM 653 N N . TYR A 1 83 ? -7.871 -31.859 -6.066 1 92.44 83 TYR A N 1
ATOM 654 C CA . TYR A 1 83 ? -8.93 -32.875 -6.145 1 92.44 83 TYR A CA 1
ATOM 655 C C . TYR A 1 83 ? -10.281 -32.25 -5.797 1 92.44 83 TYR A C 1
ATOM 657 O O . TYR A 1 83 ? -11.312 -32.938 -5.867 1 92.44 83 TYR A O 1
ATOM 665 N N . CYS A 1 84 ? -10.273 -31.078 -5.422 1 92.88 84 CYS A N 1
ATOM 666 C CA . CYS A 1 84 ? -11.531 -30.359 -5.242 1 92.88 84 CYS A CA 1
ATOM 667 C C . CYS A 1 84 ? -11.422 -28.922 -5.719 1 92.88 84 CYS A C 1
ATOM 669 O O . CYS A 1 84 ? -10.359 -28.297 -5.59 1 92.88 84 CYS A O 1
ATOM 671 N N . GLU A 1 85 ? -12.523 -28.406 -6.16 1 93.25 85 GLU A N 1
ATOM 672 C CA . GLU A 1 85 ? -12.594 -27.078 -6.758 1 93.25 85 GLU A CA 1
ATOM 673 C C . GLU A 1 85 ? -12.297 -26 -5.727 1 93.25 85 GLU A C 1
ATOM 675 O O . GLU A 1 85 ? -11.672 -24.984 -6.043 1 93.25 85 GLU A O 1
ATOM 680 N N . MET A 1 86 ? -12.734 -26.172 -4.594 1 93.88 86 MET A N 1
ATOM 681 C CA . MET A 1 86 ? -12.531 -25.188 -3.531 1 93.88 86 MET A CA 1
ATOM 682 C C . MET A 1 86 ? -11.047 -24.953 -3.277 1 93.88 86 MET A C 1
ATOM 684 O O . MET A 1 86 ? -10.602 -23.812 -3.15 1 93.88 86 MET A O 1
ATOM 688 N N . ASP A 1 87 ? -10.281 -26.047 -3.137 1 94.56 87 ASP A N 1
ATOM 689 C CA . ASP A 1 87 ? -8.836 -25.938 -2.93 1 94.56 87 ASP A CA 1
ATOM 690 C C . ASP A 1 87 ? -8.164 -25.219 -4.102 1 94.56 87 ASP A C 1
ATOM 692 O O . ASP A 1 87 ? -7.32 -24.344 -3.898 1 94.56 87 ASP A O 1
ATOM 696 N N . PHE A 1 88 ? -8.617 -25.609 -5.289 1 95.75 88 PHE A N 1
ATOM 697 C CA . PHE A 1 88 ? -8.086 -25 -6.5 1 95.75 88 PHE A CA 1
ATOM 698 C C . PHE A 1 88 ? -8.328 -23.5 -6.508 1 95.75 88 PHE A C 1
ATOM 700 O O . PHE A 1 88 ? -7.398 -22.719 -6.699 1 95.75 88 PHE A O 1
ATOM 707 N N . ASP A 1 89 ? -9.523 -23.109 -6.262 1 94.25 89 ASP A N 1
ATOM 708 C CA . ASP A 1 89 ? -9.914 -21.703 -6.27 1 94.25 89 ASP A CA 1
ATOM 709 C C . ASP A 1 89 ? -9.141 -20.906 -5.223 1 94.25 89 ASP A C 1
ATOM 711 O O . ASP A 1 89 ? -8.711 -19.781 -5.48 1 94.25 89 ASP A O 1
ATOM 715 N N . ARG A 1 90 ? -8.938 -21.422 -4.098 1 94.44 90 ARG A N 1
ATOM 716 C CA . ARG A 1 90 ? -8.227 -20.75 -3.014 1 94.44 90 ARG A CA 1
ATOM 717 C C . ARG A 1 90 ? -6.777 -20.484 -3.395 1 94.44 90 ARG A C 1
ATOM 719 O O . ARG A 1 90 ? -6.246 -19.406 -3.115 1 94.44 90 ARG A O 1
ATOM 726 N N . VAL A 1 91 ? -6.207 -21.469 -3.967 1 94.94 91 VAL A N 1
ATOM 727 C CA . VAL A 1 91 ? -4.809 -21.328 -4.355 1 94.94 91 VAL A CA 1
ATOM 728 C C . VAL A 1 91 ? -4.684 -20.281 -5.457 1 94.94 91 VAL A C 1
ATOM 730 O O . VAL A 1 91 ? -3.787 -19.438 -5.418 1 94.94 91 VAL A O 1
ATOM 733 N N . VAL A 1 92 ? -5.594 -20.328 -6.414 1 94.12 92 VAL A N 1
ATOM 734 C CA . VAL A 1 92 ? -5.551 -19.391 -7.535 1 94.12 92 VAL A CA 1
ATOM 735 C C . VAL A 1 92 ? -5.859 -17.969 -7.039 1 94.12 92 VAL A C 1
ATOM 737 O O . VAL A 1 92 ? -5.164 -17.016 -7.387 1 94.12 92 VAL A O 1
ATOM 740 N N . LYS A 1 93 ? -6.781 -17.812 -6.164 1 91.38 93 LYS A N 1
ATOM 741 C CA . LYS A 1 93 ? -7.184 -16.516 -5.641 1 91.38 93 LYS A CA 1
ATOM 742 C C . LYS A 1 93 ? -6.16 -15.984 -4.641 1 91.38 93 LYS A C 1
ATOM 744 O O . LYS A 1 93 ? -5.996 -14.773 -4.496 1 91.38 93 LYS A O 1
ATOM 749 N N . GLY A 1 94 ? -5.484 -16.875 -4.059 1 91.62 94 GLY A N 1
ATOM 750 C CA . GLY A 1 94 ? -4.555 -16.5 -3.008 1 91.62 94 GLY A CA 1
ATOM 751 C C . GLY A 1 94 ? -3.176 -16.141 -3.533 1 91.62 94 GLY A C 1
ATOM 752 O O . GLY A 1 94 ? -2.32 -15.688 -2.777 1 91.62 94 GLY A O 1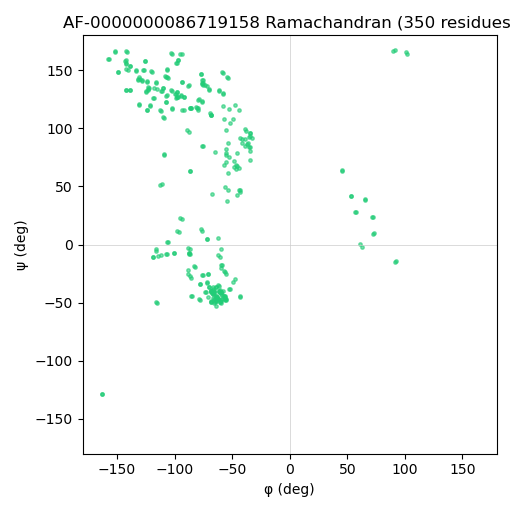
ATOM 753 N N . ALA A 1 95 ? -2.945 -16.359 -4.801 1 91.06 95 ALA A N 1
ATOM 754 C CA . ALA A 1 95 ? -1.646 -16.016 -5.375 1 91.06 95 ALA A CA 1
ATOM 755 C C . ALA A 1 95 ? -1.295 -14.562 -5.105 1 91.06 95 ALA A C 1
ATOM 757 O O . ALA A 1 95 ? -2.184 -13.719 -4.957 1 91.06 95 ALA A O 1
ATOM 758 N N . SER A 1 96 ? -0.058 -14.211 -4.867 1 91.38 96 SER A N 1
ATOM 759 C CA . SER A 1 96 ? 1.117 -14.961 -5.301 1 91.38 96 SER A CA 1
ATOM 760 C C . SER A 1 96 ? 1.655 -15.844 -4.176 1 91.38 96 SER A C 1
ATOM 762 O O . SER A 1 96 ? 1.432 -15.555 -2.998 1 91.38 96 SER A O 1
ATOM 764 N N . TRP A 1 97 ? 2.398 -16.938 -4.629 1 93.25 97 TRP A N 1
ATOM 765 C CA . TRP A 1 97 ? 3.025 -17.875 -3.701 1 93.25 97 TRP A CA 1
ATOM 766 C C . TRP A 1 97 ? 4.535 -17.906 -3.898 1 93.25 97 TRP A C 1
ATOM 768 O O . TRP A 1 97 ? 5.031 -17.672 -5.004 1 93.25 97 TRP A O 1
ATOM 778 N N . THR A 1 98 ? 5.176 -18.156 -2.793 1 92.25 98 THR A N 1
ATOM 779 C CA . THR A 1 98 ? 6.625 -18.266 -2.865 1 92.25 98 THR A CA 1
ATOM 780 C C . THR A 1 98 ? 7.105 -19.5 -2.1 1 92.25 98 THR A C 1
ATOM 782 O O . THR A 1 98 ? 6.43 -19.969 -1.184 1 92.25 98 THR A O 1
ATOM 785 N N . PHE A 1 99 ? 8.203 -20.047 -2.58 1 93.94 99 PHE A N 1
ATOM 786 C CA . PHE A 1 99 ? 8.992 -21.062 -1.889 1 93.94 99 PHE A CA 1
ATOM 787 C C . PHE A 1 99 ? 10.438 -20.609 -1.733 1 93.94 99 PHE A C 1
ATOM 789 O O . PHE A 1 99 ? 11.133 -20.375 -2.727 1 93.94 99 PHE A O 1
ATOM 796 N N . ASN A 1 100 ? 10.766 -20.453 -0.491 1 90.88 100 ASN A N 1
ATOM 797 C CA . ASN A 1 100 ? 12.102 -19.922 -0.213 1 90.88 100 ASN A CA 1
ATOM 798 C C . ASN A 1 100 ? 12.359 -18.625 -0.958 1 90.88 100 ASN A C 1
ATOM 800 O O . ASN A 1 100 ? 13.398 -18.469 -1.604 1 90.88 100 ASN A O 1
ATOM 804 N N . ASN A 1 101 ? 11.422 -17.766 -1.001 1 85.31 101 ASN A N 1
ATOM 805 C CA . ASN A 1 101 ? 11.477 -16.422 -1.561 1 85.31 101 ASN A CA 1
ATOM 806 C C . ASN A 1 101 ? 11.523 -16.453 -3.086 1 85.31 101 ASN A C 1
ATOM 808 O O . ASN A 1 101 ? 11.828 -15.438 -3.721 1 85.31 101 ASN A O 1
ATOM 812 N N . HIS A 1 102 ? 11.305 -17.688 -3.576 1 91 102 HIS A N 1
ATOM 813 C CA . HIS A 1 102 ? 11.195 -17.781 -5.027 1 91 102 HIS A CA 1
ATOM 814 C C . HIS A 1 102 ? 9.742 -17.797 -5.469 1 91 102 HIS A C 1
ATOM 816 O O . HIS A 1 102 ? 8.961 -18.641 -5.008 1 91 102 HIS A O 1
ATOM 822 N N . LEU A 1 103 ? 9.438 -16.922 -6.34 1 93.31 103 LEU A N 1
ATOM 823 C CA . LEU A 1 103 ? 8.07 -16.75 -6.793 1 93.31 103 LEU A CA 1
ATOM 824 C C . LEU A 1 103 ? 7.613 -17.922 -7.648 1 93.31 103 LEU A C 1
ATOM 826 O O . LEU A 1 103 ? 8.344 -18.375 -8.531 1 93.31 103 LEU A O 1
ATOM 830 N N . LEU A 1 104 ? 6.406 -18.422 -7.359 1 95.38 104 LEU A N 1
ATOM 831 C CA . LEU A 1 104 ? 5.773 -19.438 -8.195 1 95.38 104 LEU A CA 1
ATOM 832 C C . LEU A 1 104 ? 5.004 -18.797 -9.344 1 95.38 104 LEU A C 1
ATOM 834 O O . LEU A 1 104 ? 4.094 -17.984 -9.117 1 95.38 104 LEU A O 1
ATOM 838 N N . ILE A 1 105 ? 5.414 -19.094 -10.547 1 95.44 105 ILE A N 1
ATOM 839 C CA . ILE A 1 105 ? 4.648 -18.75 -11.734 1 95.44 105 ILE A CA 1
ATOM 840 C C . ILE A 1 105 ? 3.844 -19.953 -12.203 1 95.44 105 ILE A C 1
ATOM 842 O O . ILE A 1 105 ? 4.371 -21.078 -12.281 1 95.44 105 ILE A O 1
ATOM 846 N N . TYR A 1 106 ? 2.553 -19.719 -12.453 1 95.94 106 TYR A N 1
ATOM 847 C CA . TYR A 1 106 ? 1.783 -20.906 -12.82 1 95.94 106 TYR A CA 1
ATOM 848 C C . TYR A 1 106 ? 0.772 -20.578 -13.914 1 95.94 106 TYR A C 1
ATOM 850 O O . TYR A 1 106 ? 0.542 -19.406 -14.227 1 95.94 106 TYR A O 1
ATOM 858 N N . HIS A 1 107 ? 0.273 -21.625 -14.484 1 94.44 107 HIS A N 1
ATOM 859 C CA . HIS A 1 107 ? -0.747 -21.625 -15.523 1 94.44 107 HIS A CA 1
ATOM 860 C C . HIS A 1 107 ? -1.771 -22.734 -15.281 1 94.44 107 HIS A C 1
ATOM 862 O O . HIS A 1 107 ? -1.409 -23.844 -14.906 1 94.44 107 HIS A O 1
ATOM 868 N N . HIS A 1 108 ? -2.998 -22.359 -15.391 1 94.62 108 HIS A N 1
ATOM 869 C CA . HIS A 1 108 ? -4.059 -23.359 -15.344 1 94.62 108 HIS A CA 1
ATOM 870 C C . HIS A 1 108 ? -4.027 -24.25 -16.562 1 94.62 108 HIS A C 1
ATOM 872 O O . HIS A 1 108 ? -4.309 -23.812 -17.688 1 94.62 108 HIS A O 1
ATOM 878 N N . LEU A 1 109 ? -3.693 -25.422 -16.312 1 93.5 109 LEU A N 1
ATOM 879 C CA . LEU A 1 109 ? -3.547 -26.375 -17.422 1 93.5 109 LEU A CA 1
ATOM 880 C C . LEU A 1 109 ? -4.91 -26.828 -17.922 1 93.5 109 LEU A C 1
ATOM 882 O O . LEU A 1 109 ? -5.723 -27.344 -17.141 1 93.5 109 LEU A O 1
ATOM 886 N N . LYS A 1 110 ? -5.121 -26.641 -19.141 1 88.31 110 LYS A N 1
ATOM 887 C CA . LYS A 1 110 ? -6.359 -27.094 -19.766 1 88.31 110 LYS A CA 1
ATOM 888 C C . LYS A 1 110 ? -6.18 -28.469 -20.406 1 88.31 110 LYS A C 1
ATOM 890 O O . LYS A 1 110 ? -5.055 -28.938 -20.578 1 88.31 110 LYS A O 1
ATOM 895 N N . GLN A 1 111 ? -7.305 -29.047 -20.672 1 86.44 111 GLN A N 1
ATOM 896 C CA . GLN A 1 111 ? -7.27 -30.375 -21.297 1 86.44 111 GLN A CA 1
ATOM 897 C C . GLN A 1 111 ? -6.5 -30.344 -22.625 1 86.44 111 GLN A C 1
ATOM 899 O O . GLN A 1 111 ? -6.715 -29.453 -23.453 1 86.44 111 GLN A O 1
ATOM 904 N N . GLY A 1 112 ? -5.57 -31.266 -22.734 1 85.88 112 GLY A N 1
ATOM 905 C CA . GLY A 1 112 ? -4.828 -31.375 -23.984 1 85.88 112 GLY A CA 1
ATOM 906 C C . GLY A 1 112 ? -3.555 -30.562 -24 1 85.88 112 GLY A C 1
ATOM 907 O O . GLY A 1 112 ? -2.717 -30.719 -24.891 1 85.88 112 GLY A O 1
ATOM 908 N N . GLU A 1 113 ? -3.375 -29.656 -23.094 1 91.94 113 GLU A N 1
ATOM 909 C CA . GLU A 1 113 ? -2.168 -28.828 -23.047 1 91.94 113 GLU A CA 1
ATOM 910 C C . GLU A 1 113 ? -0.986 -29.625 -22.484 1 91.94 113 GLU A C 1
ATOM 912 O O . GLU A 1 113 ? -1.147 -30.422 -21.562 1 91.94 113 GLU A O 1
ATOM 917 N N . ASP A 1 114 ? 0.145 -29.406 -23.109 1 93.56 114 ASP A N 1
ATOM 918 C CA . ASP A 1 114 ? 1.399 -29.984 -22.641 1 93.56 114 ASP A CA 1
ATOM 919 C C . ASP A 1 114 ? 2.057 -29.078 -21.594 1 93.56 114 ASP A C 1
ATOM 921 O O . ASP A 1 114 ? 2.436 -27.953 -21.891 1 93.56 114 ASP A O 1
ATOM 925 N N . PRO A 1 115 ? 2.207 -29.594 -20.375 1 94.38 115 PRO A N 1
ATOM 926 C CA . PRO A 1 115 ? 2.811 -28.781 -19.312 1 94.38 115 PRO A CA 1
ATOM 927 C C . PRO A 1 115 ? 4.188 -28.25 -19.688 1 94.38 115 PRO A C 1
ATOM 929 O O . PRO A 1 115 ? 4.617 -27.219 -19.156 1 94.38 115 PRO A O 1
ATOM 932 N N . LEU A 1 116 ? 4.859 -28.859 -20.562 1 94.5 116 LEU A N 1
ATOM 933 C CA . LEU A 1 116 ? 6.211 -28.453 -20.922 1 94.5 116 LEU A CA 1
ATOM 934 C C . LEU A 1 116 ? 6.18 -27.406 -22.016 1 94.5 116 LEU A C 1
ATOM 936 O O . LEU A 1 116 ? 7.188 -26.734 -22.281 1 94.5 116 LEU A O 1
ATOM 940 N N . GLU A 1 117 ? 5.031 -27.125 -22.562 1 94.06 117 GLU A N 1
ATOM 941 C CA . GLU A 1 117 ? 4.961 -26.234 -23.719 1 94.06 117 GLU A CA 1
ATOM 942 C C . GLU A 1 117 ? 4.223 -24.938 -23.359 1 94.06 117 GLU A C 1
ATOM 944 O O . GLU A 1 117 ? 4.211 -24 -24.156 1 94.06 117 GLU A O 1
ATOM 949 N N . VAL A 1 118 ? 3.623 -24.938 -22.188 1 93.12 118 VAL A N 1
ATOM 950 C CA . VAL A 1 118 ? 2.865 -23.75 -21.812 1 93.12 118 VAL A CA 1
ATOM 951 C C . VAL A 1 118 ? 3.824 -22.625 -21.406 1 93.12 118 VAL A C 1
ATOM 953 O O . VAL A 1 118 ? 4.852 -22.891 -20.766 1 93.12 118 VAL A O 1
ATOM 956 N N . ASP A 1 119 ? 3.422 -21.375 -21.828 1 91.94 119 ASP A N 1
ATOM 957 C CA . ASP A 1 119 ? 4.223 -20.219 -21.453 1 91.94 119 ASP A CA 1
ATOM 958 C C . ASP A 1 119 ? 3.936 -19.781 -20.016 1 91.94 119 ASP A C 1
ATOM 960 O O . ASP A 1 119 ? 2.775 -19.609 -19.641 1 91.94 119 ASP A O 1
ATOM 964 N N . LEU A 1 120 ? 4.961 -19.719 -19.266 1 93.44 120 LEU A N 1
ATOM 965 C CA . LEU A 1 120 ? 4.871 -19.266 -17.891 1 93.44 120 LEU A CA 1
ATOM 966 C C . LEU A 1 120 ? 5.516 -17.891 -17.734 1 93.44 120 LEU A C 1
ATOM 968 O O . LEU A 1 120 ? 6.582 -17.766 -17.125 1 93.44 120 LEU A O 1
ATOM 972 N N . LEU A 1 121 ? 4.762 -16.875 -18.172 1 90.81 121 LEU A N 1
ATOM 973 C CA . LEU A 1 121 ? 5.359 -15.547 -18.281 1 90.81 121 LEU A CA 1
ATOM 974 C C . LEU A 1 121 ? 4.637 -14.547 -17.375 1 90.81 121 LEU A C 1
ATOM 976 O O . LEU A 1 121 ? 5.133 -13.438 -17.141 1 90.81 121 LEU A O 1
ATOM 980 N N . TYR A 1 122 ? 3.502 -14.953 -16.828 1 91.94 122 TYR A N 1
ATOM 981 C CA . TYR A 1 122 ? 2.695 -14 -16.078 1 91.94 122 TYR A CA 1
ATOM 982 C C . TYR A 1 122 ? 2.365 -14.539 -14.695 1 91.94 122 TYR A C 1
ATOM 984 O O . TYR A 1 122 ? 2.273 -15.758 -14.5 1 91.94 122 TYR A O 1
ATOM 992 N N . THR A 1 123 ? 2.225 -13.672 -13.836 1 92.38 123 THR A N 1
ATOM 993 C CA . THR A 1 123 ? 1.737 -14.008 -12.5 1 92.38 123 THR A CA 1
ATOM 994 C C . THR A 1 123 ? 0.815 -12.914 -11.969 1 92.38 123 THR A C 1
ATOM 996 O O . THR A 1 123 ? 0.855 -11.781 -12.438 1 92.38 123 THR A O 1
ATOM 999 N N . LYS A 1 124 ? -0.031 -13.352 -11.047 1 93.75 124 LYS A N 1
ATOM 1000 C CA . LYS A 1 124 ? -0.965 -12.406 -10.445 1 93.75 124 LYS A CA 1
ATOM 1001 C C . LYS A 1 124 ? -0.553 -12.055 -9.016 1 93.75 124 LYS A C 1
ATOM 1003 O O . LYS A 1 124 ? -0.068 -12.914 -8.273 1 93.75 124 LYS A O 1
ATOM 1008 N N . PHE A 1 125 ? -0.792 -10.766 -8.648 1 92.69 125 PHE A N 1
ATOM 1009 C CA . PHE A 1 125 ? -0.48 -10.242 -7.328 1 92.69 125 PHE A CA 1
ATOM 1010 C C . PHE A 1 125 ? -1.671 -9.484 -6.75 1 92.69 125 PHE A C 1
ATOM 1012 O O . PHE A 1 125 ? -2.387 -8.797 -7.477 1 92.69 125 PHE A O 1
ATOM 1019 N N . TRP A 1 126 ? -1.772 -9.664 -5.434 1 93.06 126 TRP A N 1
ATOM 1020 C CA . TRP A 1 126 ? -2.605 -8.727 -4.695 1 93.06 126 TRP A CA 1
ATOM 1021 C C . TRP A 1 126 ? -1.77 -7.57 -4.148 1 93.06 126 TRP A C 1
ATOM 1023 O O . TRP A 1 126 ? -0.858 -7.785 -3.346 1 93.06 126 TRP A O 1
ATOM 1033 N N . VAL A 1 127 ? -2.082 -6.418 -4.648 1 93.62 127 VAL A N 1
ATOM 1034 C CA . VAL A 1 127 ? -1.376 -5.227 -4.195 1 93.62 127 VAL A CA 1
ATOM 1035 C C . VAL A 1 127 ? -2.254 -4.441 -3.223 1 93.62 127 VAL A C 1
ATOM 1037 O O . VAL A 1 127 ? -3.443 -4.234 -3.479 1 93.62 127 VAL A O 1
ATOM 1040 N N . GLN A 1 128 ? -1.646 -4.059 -2.135 1 92.75 128 GLN A N 1
ATOM 1041 C CA . GLN A 1 128 ? -2.355 -3.266 -1.136 1 92.75 128 GLN A CA 1
ATOM 1042 C C . GLN A 1 128 ? -1.798 -1.846 -1.062 1 92.75 128 GLN A C 1
ATOM 1044 O O . GLN A 1 128 ? -0.584 -1.653 -0.971 1 92.75 128 GLN A O 1
ATOM 1049 N N . ILE A 1 129 ? -2.658 -0.905 -1.086 1 92.88 129 ILE A N 1
ATOM 1050 C CA . ILE A 1 129 ? -2.26 0.496 -0.993 1 92.88 129 ILE A CA 1
ATOM 1051 C C . ILE A 1 129 ? -2.934 1.145 0.214 1 92.88 129 ILE A C 1
ATOM 1053 O O . ILE A 1 129 ? -4.164 1.223 0.28 1 92.88 129 ILE A O 1
ATOM 1057 N N . TYR A 1 130 ? -2.064 1.596 1.068 1 90.5 130 TYR A N 1
ATOM 1058 C CA . TYR A 1 130 ? -2.539 2.156 2.328 1 90.5 130 TYR A CA 1
ATOM 1059 C C . TYR A 1 130 ? -2.404 3.674 2.336 1 90.5 130 TYR A C 1
ATOM 1061 O O . TYR A 1 130 ? -1.521 4.227 1.676 1 90.5 130 TYR A O 1
ATOM 1069 N N . ASN A 1 131 ? -3.311 4.281 3.084 1 90.25 131 ASN A N 1
ATOM 1070 C CA . ASN A 1 131 ? -3.25 5.699 3.424 1 90.25 131 ASN A CA 1
ATOM 1071 C C . ASN A 1 131 ? -3.416 6.578 2.189 1 90.25 131 ASN A C 1
ATOM 1073 O O . ASN A 1 131 ? -2.711 7.578 2.035 1 90.25 131 ASN A O 1
ATOM 1077 N N . LEU A 1 132 ? -4.297 6.09 1.381 1 89.69 132 LEU A N 1
ATOM 1078 C CA . LEU A 1 132 ? -4.73 6.945 0.282 1 89.69 132 LEU A CA 1
ATOM 1079 C C . LEU A 1 132 ? -5.719 8 0.771 1 89.69 132 LEU A C 1
ATOM 1081 O O . LEU A 1 132 ? -6.52 7.734 1.67 1 89.69 132 LEU A O 1
ATOM 1085 N N . PRO A 1 133 ? -5.645 9.109 0.159 1 83.62 133 PRO A N 1
ATOM 1086 C CA . PRO A 1 133 ? -6.703 10.078 0.473 1 83.62 133 PRO A CA 1
ATOM 1087 C C . PRO A 1 133 ? -8.102 9.531 0.178 1 83.62 133 PRO A C 1
ATOM 1089 O O . PRO A 1 133 ? -8.266 8.703 -0.716 1 83.62 133 PRO A O 1
ATOM 1092 N N . HIS A 1 134 ? -9.141 9.883 0.885 1 78.38 134 HIS A N 1
ATOM 1093 C CA . HIS A 1 134 ? -10.5 9.352 0.817 1 78.38 134 HIS A CA 1
ATOM 1094 C C . HIS A 1 134 ? -11.031 9.391 -0.61 1 78.38 134 HIS A C 1
ATOM 1096 O O . HIS A 1 134 ? -11.688 8.445 -1.058 1 78.38 134 HIS A O 1
ATOM 1102 N N . GLY A 1 135 ? -10.766 10.406 -1.441 1 78.31 135 GLY A N 1
ATOM 1103 C CA . GLY A 1 135 ? -11.281 10.539 -2.795 1 78.31 135 GLY A CA 1
ATOM 1104 C C . GLY A 1 135 ? -10.656 9.555 -3.766 1 78.31 135 GLY A C 1
ATOM 1105 O O . GLY A 1 135 ? -11.148 9.383 -4.887 1 78.31 135 GLY A O 1
ATOM 1106 N N . PHE A 1 136 ? -9.836 8.688 -3.24 1 86.44 136 PHE A N 1
ATOM 1107 C CA . PHE A 1 136 ? -9.094 7.809 -4.137 1 86.44 136 PHE A CA 1
ATOM 1108 C C . PHE A 1 136 ? -9.641 6.387 -4.074 1 86.44 136 PHE A C 1
ATOM 1110 O O . PHE A 1 136 ? -9.289 5.543 -4.902 1 86.44 136 PHE A O 1
ATOM 1117 N N . PHE A 1 137 ? -10.5 6.113 -3.201 1 87.19 137 PHE A N 1
ATOM 1118 C CA . PHE A 1 137 ? -10.984 4.75 -3.021 1 87.19 137 PHE A CA 1
ATOM 1119 C C . PHE A 1 137 ? -12.156 4.465 -3.953 1 87.19 137 PHE A C 1
ATOM 1121 O O . PHE A 1 137 ? -13.273 4.215 -3.498 1 87.19 137 PHE A O 1
ATOM 1128 N N . THR A 1 138 ? -11.914 4.504 -5.219 1 86.75 138 THR A N 1
ATOM 1129 C CA . THR A 1 138 ? -12.898 4.195 -6.25 1 86.75 138 THR A CA 1
ATOM 1130 C C . THR A 1 138 ? -12.367 3.119 -7.195 1 86.75 138 THR A C 1
ATOM 1132 O O . THR A 1 138 ? -11.156 2.939 -7.324 1 86.75 138 THR A O 1
ATOM 1135 N N . GLU A 1 139 ? -13.281 2.467 -7.848 1 90.12 139 GLU A N 1
ATOM 1136 C CA . GLU A 1 139 ? -12.883 1.443 -8.812 1 90.12 139 GLU A CA 1
ATOM 1137 C C . GLU A 1 139 ? -12.109 2.053 -9.977 1 90.12 139 GLU A C 1
ATOM 1139 O O . GLU A 1 139 ? -11.188 1.428 -10.516 1 90.12 139 GLU A O 1
ATOM 1144 N N . ALA A 1 140 ? -12.484 3.217 -10.375 1 91.62 140 ALA A N 1
ATOM 1145 C CA . ALA A 1 140 ? -11.789 3.893 -11.469 1 91.62 140 ALA A CA 1
ATOM 1146 C C . ALA A 1 140 ? -10.32 4.113 -11.133 1 91.62 140 ALA A C 1
ATOM 1148 O O . ALA A 1 140 ? -9.445 3.867 -11.969 1 91.62 140 ALA A O 1
ATOM 1149 N N . ILE A 1 141 ? -10.062 4.473 -9.961 1 90.88 141 ILE A N 1
ATOM 1150 C CA . ILE A 1 141 ? -8.695 4.711 -9.516 1 90.88 141 ILE A CA 1
ATOM 1151 C C . ILE A 1 141 ? -7.965 3.383 -9.352 1 90.88 141 ILE A C 1
ATOM 1153 O O . ILE A 1 141 ? -6.797 3.256 -9.734 1 90.88 141 ILE A O 1
ATOM 1157 N N . ALA A 1 142 ? -8.672 2.441 -8.82 1 93.25 142 ALA A N 1
ATOM 1158 C CA . ALA A 1 142 ? -8.094 1.104 -8.695 1 93.25 142 ALA A CA 1
ATOM 1159 C C . ALA A 1 142 ? -7.641 0.576 -10.047 1 93.25 142 ALA A C 1
ATOM 1161 O O . ALA A 1 142 ? -6.555 0.003 -10.164 1 93.25 142 ALA A O 1
ATOM 1162 N N . LYS A 1 143 ? -8.43 0.748 -10.984 1 95.38 143 LYS A N 1
ATOM 1163 C CA . LYS A 1 143 ? -8.094 0.308 -12.336 1 95.38 143 LYS A CA 1
ATOM 1164 C C . LYS A 1 143 ? -6.852 1.026 -12.859 1 95.38 143 LYS A C 1
ATOM 1166 O O . LYS A 1 143 ? -5.984 0.407 -13.477 1 95.38 143 LYS A O 1
ATOM 1171 N N . GLN A 1 144 ? -6.773 2.246 -12.578 1 94.81 144 GLN A N 1
ATOM 1172 C CA . GLN A 1 144 ? -5.613 3.012 -13.023 1 94.81 144 GLN A CA 1
ATOM 1173 C C . GLN A 1 144 ? -4.34 2.533 -12.336 1 94.81 144 GLN A C 1
ATOM 1175 O O . GLN A 1 144 ? -3.309 2.35 -12.992 1 94.81 144 GLN A O 1
ATOM 1180 N N . PHE A 1 145 ? -4.387 2.355 -11.039 1 93.81 145 PHE A N 1
ATOM 1181 C CA . PHE A 1 145 ? -3.238 1.801 -10.328 1 93.81 145 PHE A CA 1
ATOM 1182 C C . PHE A 1 145 ? -2.844 0.449 -10.914 1 93.81 145 PHE A C 1
ATOM 1184 O O . PHE A 1 145 ? -1.663 0.192 -11.156 1 93.81 145 PHE A O 1
ATOM 1191 N N . GLY A 1 146 ? -3.844 -0.383 -11.102 1 94.88 146 GLY A N 1
ATOM 1192 C CA . GLY A 1 146 ? -3.598 -1.708 -11.648 1 94.88 146 GLY A CA 1
ATOM 1193 C C . GLY A 1 146 ? -2.908 -1.676 -13 1 94.88 146 GLY A C 1
ATOM 1194 O O . GLY A 1 146 ? -1.932 -2.395 -13.219 1 94.88 146 GLY A O 1
ATOM 1195 N N . ASP A 1 147 ? -3.381 -0.816 -13.82 1 94.56 147 ASP A N 1
ATOM 1196 C CA . ASP A 1 147 ? -2.832 -0.719 -15.164 1 94.56 147 ASP A CA 1
ATOM 1197 C C . ASP A 1 147 ? -1.43 -0.114 -15.148 1 94.56 147 ASP A C 1
ATOM 1199 O O . ASP A 1 147 ? -0.644 -0.324 -16.078 1 94.56 147 ASP A O 1
ATOM 1203 N N . PHE A 1 148 ? -1.175 0.641 -14.148 1 92.31 148 PHE A N 1
ATOM 1204 C CA . PHE A 1 148 ? 0.163 1.194 -13.977 1 92.31 148 PHE A CA 1
ATOM 1205 C C . PHE A 1 148 ? 1.154 0.102 -13.594 1 92.31 148 PHE A C 1
ATOM 1207 O O . PHE A 1 148 ? 2.301 0.11 -14.047 1 92.31 148 PHE A O 1
ATOM 1214 N N . ILE A 1 149 ? 0.748 -0.839 -12.812 1 92.69 149 ILE A N 1
ATOM 1215 C CA . 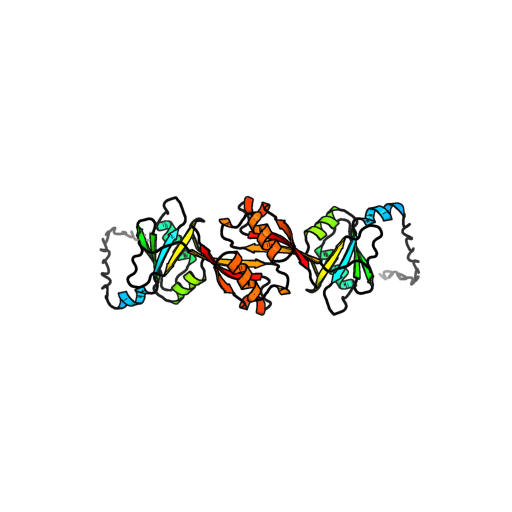ILE A 1 149 ? 1.617 -1.896 -12.305 1 92.69 149 ILE A CA 1
ATOM 1216 C C . ILE A 1 149 ? 1.706 -3.025 -13.328 1 92.69 149 ILE A C 1
ATOM 1218 O O . ILE A 1 149 ? 2.781 -3.586 -13.555 1 92.69 149 ILE A O 1
ATOM 1222 N N . GLY A 1 150 ? 0.659 -3.385 -13.867 1 93.81 150 GLY A N 1
ATOM 1223 C CA . GLY A 1 150 ? 0.489 -4.434 -14.859 1 93.81 150 GLY A CA 1
ATOM 1224 C C . GLY A 1 150 ? -0.831 -4.348 -15.602 1 93.81 150 GLY A C 1
ATOM 1225 O O . GLY A 1 150 ? -1.171 -3.295 -16.156 1 93.81 150 GLY A O 1
ATOM 1226 N N . VAL A 1 151 ? -1.536 -5.473 -15.625 1 95.69 151 VAL A N 1
ATOM 1227 C CA . VAL A 1 151 ? -2.893 -5.504 -16.156 1 95.69 151 VAL A CA 1
ATOM 1228 C C . VAL A 1 151 ? -3.896 -5.656 -15.023 1 95.69 151 VAL A C 1
ATOM 1230 O O . VAL A 1 151 ? -3.824 -6.609 -14.242 1 95.69 151 VAL A O 1
ATOM 1233 N N . PHE A 1 152 ? -4.793 -4.715 -14.953 1 96.69 152 PHE A N 1
ATOM 1234 C CA . PHE A 1 152 ? -5.805 -4.762 -13.906 1 96.69 152 PHE A CA 1
ATOM 1235 C C . PHE A 1 152 ? -6.664 -6.016 -14.031 1 96.69 152 PHE A C 1
ATOM 1237 O O . PHE A 1 152 ? -7.133 -6.34 -15.125 1 96.69 152 PHE A O 1
ATOM 1244 N N . VAL A 1 153 ? -6.883 -6.73 -12.914 1 94.62 153 VAL A N 1
ATOM 1245 C CA . VAL A 1 153 ? -7.688 -7.949 -12.922 1 94.62 153 VAL A CA 1
ATOM 1246 C C . VAL A 1 153 ? -8.938 -7.754 -12.07 1 94.62 153 VAL A C 1
ATOM 1248 O O . VAL A 1 153 ? -10.047 -8.078 -12.5 1 94.62 153 VAL A O 1
ATOM 1251 N N . ASP A 1 154 ? -8.742 -7.258 -10.859 1 93.06 154 ASP A N 1
ATOM 1252 C CA . ASP A 1 154 ? -9.867 -7.18 -9.93 1 93.06 154 ASP A CA 1
ATOM 1253 C C . ASP A 1 154 ? -9.609 -6.133 -8.852 1 93.06 154 ASP A C 1
ATOM 1255 O O . ASP A 1 154 ? -8.484 -5.676 -8.672 1 93.06 154 ASP A O 1
ATOM 1259 N N . TYR A 1 155 ? -10.703 -5.691 -8.242 1 90.19 155 TYR A N 1
ATOM 1260 C CA . TYR A 1 155 ? -10.688 -4.758 -7.121 1 90.19 155 TYR A CA 1
ATOM 1261 C C . TYR A 1 155 ? -11.57 -5.262 -5.98 1 90.19 155 TYR A C 1
ATOM 1263 O O . TYR A 1 155 ? -12.758 -5.52 -6.176 1 90.19 155 TYR A O 1
ATOM 1271 N N . ASP A 1 156 ? -10.883 -5.449 -4.867 1 83.19 156 ASP A N 1
ATOM 1272 C CA . ASP A 1 156 ? -11.672 -5.914 -3.734 1 83.19 156 ASP A CA 1
ATOM 1273 C C . ASP A 1 156 ? -12.242 -4.738 -2.943 1 83.19 156 ASP A C 1
ATOM 1275 O O . ASP A 1 156 ? -11.539 -4.121 -2.145 1 83.19 156 ASP A O 1
ATOM 1279 N N . VAL A 1 157 ? -13.484 -4.348 -3.148 1 70.06 157 VAL A N 1
ATOM 1280 C CA . VAL A 1 157 ? -14.164 -3.188 -2.588 1 70.06 157 VAL A CA 1
ATOM 1281 C C . VAL A 1 157 ? -14.586 -3.479 -1.15 1 70.06 157 VAL A C 1
ATOM 1283 O O . VAL A 1 157 ? -14.766 -2.559 -0.349 1 70.06 157 VAL A O 1
ATOM 1286 N N . LYS A 1 158 ? -14.922 -4.742 -0.938 1 64.19 158 LYS A N 1
ATOM 1287 C CA . LYS A 1 158 ? -15.516 -5.078 0.354 1 64.19 158 LYS A CA 1
ATOM 1288 C C . LYS A 1 158 ? -14.703 -4.477 1.502 1 64.19 158 LYS A C 1
ATOM 1290 O O . LYS A 1 158 ? -15.266 -4.117 2.539 1 64.19 158 LYS A O 1
ATOM 1295 N N . ALA A 1 159 ? -13.555 -4.367 1.233 1 56.34 159 ALA A N 1
ATOM 1296 C CA . ALA A 1 159 ? -12.703 -3.912 2.332 1 56.34 159 ALA A CA 1
ATOM 1297 C C . ALA A 1 159 ? -12.945 -2.434 2.631 1 56.34 159 ALA A C 1
ATOM 1299 O O . ALA A 1 159 ? -12.867 -2.008 3.785 1 56.34 159 ALA A O 1
ATOM 1300 N N . ILE A 1 160 ? -13.266 -1.611 1.657 1 57.53 160 ILE A N 1
ATOM 1301 C CA . ILE A 1 160 ? -13.438 -0.174 1.834 1 57.53 160 ILE A CA 1
ATOM 1302 C C . ILE A 1 160 ? -14.812 0.109 2.441 1 57.53 160 ILE A C 1
ATOM 1304 O O . ILE A 1 160 ? -14.938 0.938 3.346 1 57.53 160 ILE A O 1
ATOM 1308 N N . THR A 1 161 ? -15.758 -0.552 1.828 1 54.53 161 THR A N 1
ATOM 1309 C CA . THR A 1 161 ? -17.141 -0.236 2.174 1 54.53 161 THR A CA 1
ATOM 1310 C C . THR A 1 161 ? -17.406 -0.538 3.645 1 54.53 161 THR A C 1
ATOM 1312 O O . THR A 1 161 ? -18.25 0.104 4.27 1 54.53 161 THR A O 1
ATOM 1315 N N . ALA A 1 162 ? -16.812 -1.496 4.086 1 50.72 162 ALA A N 1
ATOM 1316 C CA . ALA A 1 162 ? -17.172 -1.846 5.457 1 50.72 162 ALA A CA 1
ATOM 1317 C C . ALA A 1 162 ? -16.531 -0.895 6.457 1 50.72 162 ALA A C 1
ATOM 1319 O O . ALA A 1 162 ? -16.734 -1.022 7.668 1 50.72 162 ALA A O 1
ATOM 1320 N N . GLY A 1 163 ? -16.016 0.133 5.84 1 55.34 163 GLY A N 1
ATOM 1321 C CA . GLY A 1 163 ? -15.398 1.062 6.773 1 55.34 163 GLY A CA 1
ATOM 1322 C C . GLY A 1 163 ? -14.227 0.459 7.531 1 55.34 163 GLY A C 1
ATOM 1323 O O . GLY A 1 163 ? -13.633 1.118 8.383 1 55.34 163 GLY A O 1
ATOM 1324 N N . LEU A 1 164 ? -14.062 -0.87 7.176 1 51.12 164 LEU A N 1
ATOM 1325 C CA . LEU A 1 164 ? -13.172 -1.643 8.031 1 51.12 164 LEU A CA 1
ATOM 1326 C C . LEU A 1 164 ? -11.727 -1.541 7.551 1 51.12 164 LEU A C 1
ATOM 1328 O O . LEU A 1 164 ? -10.797 -1.65 8.344 1 51.12 164 LEU A O 1
ATOM 1332 N N . ARG A 1 165 ? -11.719 -1.239 6.137 1 59.56 165 ARG A N 1
ATOM 1333 C CA . ARG A 1 165 ? -10.312 -1.327 5.758 1 59.56 165 ARG A CA 1
ATOM 1334 C C . ARG A 1 165 ? -9.781 0.028 5.309 1 59.56 165 ARG A C 1
ATOM 1336 O O . ARG A 1 165 ? -10.484 0.791 4.648 1 59.56 165 ARG A O 1
ATOM 1343 N N . ASN A 1 166 ? -8.68 0.394 5.754 1 76.81 166 ASN A N 1
ATOM 1344 C CA . ASN A 1 166 ? -8 1.654 5.469 1 76.81 166 ASN A CA 1
ATOM 1345 C C . ASN A 1 166 ? -7 1.505 4.328 1 76.81 166 ASN A C 1
ATOM 1347 O O . ASN A 1 166 ? -5.98 2.193 4.297 1 76.81 166 ASN A O 1
ATOM 1351 N N . TYR A 1 167 ? -7.324 0.339 3.455 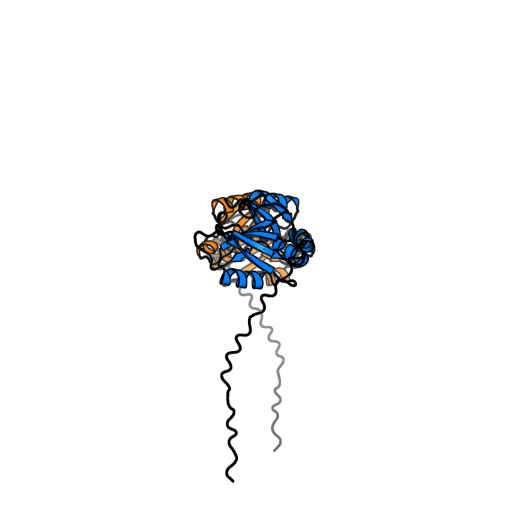1 89.06 167 TYR A N 1
ATOM 1352 C CA . TYR A 1 167 ? -6.426 0.215 2.312 1 89.06 167 TYR A CA 1
ATOM 1353 C C . TYR A 1 167 ? -7.184 -0.246 1.072 1 89.06 167 TYR A C 1
ATOM 1355 O O . TYR A 1 167 ? -8.289 -0.777 1.175 1 89.06 167 TYR A O 1
ATOM 1363 N N . MET A 1 168 ? -6.613 0.023 -0.103 1 91.25 168 MET A N 1
ATOM 1364 C CA . MET A 1 168 ? -7.074 -0.45 -1.405 1 91.25 168 MET A CA 1
ATOM 1365 C C . MET A 1 168 ? -6.391 -1.759 -1.783 1 91.25 168 MET A C 1
ATOM 1367 O O . MET A 1 168 ? -5.168 -1.874 -1.691 1 91.25 168 MET A O 1
ATOM 1371 N N . LEU A 1 169 ? -7.238 -2.775 -2.129 1 92.75 169 LEU A N 1
ATOM 1372 C CA . LEU A 1 169 ? -6.719 -4.074 -2.537 1 92.75 169 LEU A CA 1
ATOM 1373 C C . LEU A 1 169 ? -7 -4.336 -4.012 1 92.75 169 LEU A C 1
ATOM 1375 O O . LEU A 1 169 ? -8.156 -4.449 -4.418 1 92.75 169 LEU A O 1
ATOM 1379 N N . ILE A 1 170 ? -5.895 -4.43 -4.801 1 94 170 ILE A N 1
ATOM 1380 C CA . ILE A 1 170 ? -6.02 -4.531 -6.25 1 94 170 ILE A CA 1
ATOM 1381 C C . ILE A 1 170 ? -5.312 -5.793 -6.742 1 94 170 ILE A C 1
ATOM 1383 O O . ILE A 1 170 ? -4.207 -6.109 -6.289 1 94 170 ILE A O 1
ATOM 1387 N N . ARG A 1 171 ? -6.008 -6.504 -7.594 1 95.06 171 ARG A N 1
ATOM 1388 C CA . ARG A 1 171 ? -5.395 -7.652 -8.25 1 95.06 171 ARG A CA 1
ATOM 1389 C C . ARG A 1 171 ? -4.824 -7.27 -9.609 1 95.06 171 ARG A C 1
ATOM 1391 O O . ARG A 1 171 ? -5.523 -6.672 -10.43 1 95.06 171 ARG A O 1
ATOM 1398 N N . VAL A 1 172 ? -3.525 -7.645 -9.797 1 95.69 172 VAL A N 1
ATOM 1399 C CA . VAL A 1 172 ? -2.863 -7.254 -11.039 1 95.69 172 VAL A CA 1
ATOM 1400 C C . VAL A 1 172 ? -2.148 -8.461 -11.648 1 95.69 172 VAL A C 1
ATOM 1402 O O . VAL A 1 172 ? -1.653 -9.328 -10.922 1 95.69 172 VAL A O 1
ATOM 1405 N N . LYS A 1 173 ? -2.197 -8.516 -12.953 1 95.44 173 LYS A N 1
ATOM 1406 C CA . LYS A 1 173 ? -1.399 -9.477 -13.711 1 95.44 173 LYS A CA 1
ATOM 1407 C C . LYS A 1 173 ? -0.123 -8.828 -14.242 1 95.44 173 LYS A C 1
ATOM 1409 O O . LYS A 1 173 ? -0.177 -7.797 -14.914 1 95.44 173 LYS A O 1
ATOM 1414 N N . VAL A 1 174 ? 0.989 -9.445 -13.953 1 93.81 174 VAL A N 1
ATOM 1415 C CA . VAL A 1 174 ? 2.27 -8.828 -14.297 1 93.81 174 VAL A CA 1
ATOM 1416 C C . VAL A 1 174 ? 3.086 -9.781 -15.164 1 93.81 174 VAL A C 1
ATOM 1418 O O . VAL A 1 174 ? 3.127 -10.992 -14.906 1 93.81 174 VAL A O 1
ATOM 1421 N N . ASP A 1 175 ? 3.744 -9.195 -16.156 1 90.5 175 ASP A N 1
ATOM 1422 C CA . ASP A 1 175 ? 4.715 -9.914 -16.969 1 90.5 175 ASP A CA 1
ATOM 1423 C C . ASP A 1 175 ? 6.066 -10.008 -16.266 1 90.5 175 ASP A C 1
ATOM 1425 O O . ASP A 1 175 ? 6.672 -8.984 -15.93 1 90.5 175 ASP A O 1
ATOM 1429 N N . ILE A 1 176 ? 6.473 -11.164 -15.984 1 81.94 176 ILE A N 1
ATOM 1430 C CA . ILE A 1 176 ? 7.664 -11.328 -15.164 1 81.94 176 ILE A CA 1
ATOM 1431 C C . ILE A 1 176 ? 8.883 -11.547 -16.047 1 81.94 176 ILE A C 1
ATOM 1433 O O . ILE A 1 176 ? 9.984 -11.812 -15.562 1 81.94 176 ILE A O 1
ATOM 1437 N N . ARG A 1 177 ? 8.867 -11.367 -17.391 1 74.44 177 ARG A N 1
ATOM 1438 C CA . ARG A 1 177 ? 10.031 -11.531 -18.25 1 74.44 177 ARG A CA 1
ATOM 1439 C C . ARG A 1 177 ? 11.016 -10.383 -18.062 1 74.44 177 ARG A C 1
ATOM 1441 O O . ARG A 1 177 ? 10.609 -9.25 -17.781 1 74.44 177 ARG A O 1
ATOM 1448 N N . MET B 1 1 ? -6.961 1.312 79.375 1 28 1 MET B N 1
ATOM 1449 C CA . MET B 1 1 ? -6.031 2.348 78.938 1 28 1 MET B CA 1
ATOM 1450 C C . MET B 1 1 ? -6.461 2.936 77.562 1 28 1 MET B C 1
ATOM 1452 O O . MET B 1 1 ? -6.465 2.236 76.562 1 28 1 MET B O 1
ATOM 1456 N N . GLU B 1 2 ? -7.438 3.939 77.562 1 30.83 2 GLU B N 1
ATOM 1457 C CA . GLU B 1 2 ? -8.352 4.68 76.688 1 30.83 2 GLU B CA 1
ATOM 1458 C C . GLU B 1 2 ? -7.578 5.543 75.688 1 30.83 2 GLU B C 1
ATOM 1460 O O . GLU B 1 2 ? -6.844 6.453 76.062 1 30.83 2 GLU B O 1
ATOM 1465 N N . GLU B 1 3 ? -7.043 4.988 74.562 1 30.86 3 GLU B N 1
ATOM 1466 C CA . GLU B 1 3 ? -6.105 5.523 73.562 1 30.86 3 GLU B CA 1
ATOM 1467 C C . GLU B 1 3 ? -6.648 6.793 72.938 1 30.86 3 GLU B C 1
ATOM 1469 O O . GLU B 1 3 ? -7.836 6.879 72.625 1 30.86 3 GLU B O 1
ATOM 1474 N N . GLY B 1 4 ? -6.082 7.969 73.25 1 27.27 4 GLY B N 1
ATOM 1475 C CA . GLY B 1 4 ? -6.23 9.391 72.938 1 27.27 4 GLY B CA 1
ATOM 1476 C C . GLY B 1 4 ? -6.383 9.695 71.5 1 27.27 4 GLY B C 1
ATOM 1477 O O . GLY B 1 4 ? -5.422 9.594 70.688 1 27.27 4 GLY B O 1
ATOM 1478 N N . LEU B 1 5 ? -7.488 9.266 70.812 1 27.23 5 LEU B N 1
ATOM 1479 C CA . LEU B 1 5 ? -7.773 9.477 69.375 1 27.23 5 LEU B CA 1
ATOM 1480 C C . LEU B 1 5 ? -7.742 10.961 69 1 27.23 5 LEU B C 1
ATOM 1482 O O . LEU B 1 5 ? -8.547 11.742 69.562 1 27.23 5 LEU B O 1
ATOM 1486 N N . ALA B 1 6 ? -6.508 11.508 68.75 1 28.91 6 ALA B N 1
ATOM 1487 C CA . ALA B 1 6 ? -6.199 12.906 68.5 1 28.91 6 ALA B CA 1
ATOM 1488 C C . ALA B 1 6 ? -7.137 13.477 67.438 1 28.91 6 ALA B C 1
ATOM 1490 O O . ALA B 1 6 ? -7.41 12.828 66.438 1 28.91 6 ALA B O 1
ATOM 1491 N N . ASP B 1 7 ? -8.039 14.297 67.75 1 28.56 7 ASP B N 1
ATOM 1492 C CA . ASP B 1 7 ? -9.078 15.078 67.062 1 28.56 7 ASP B CA 1
ATOM 1493 C C . ASP B 1 7 ? -8.477 15.961 66 1 28.56 7 ASP B C 1
ATOM 1495 O O . ASP B 1 7 ? -7.707 16.875 66.25 1 28.56 7 ASP B O 1
ATOM 1499 N N . LEU B 1 8 ? -7.938 15.336 64.875 1 25.83 8 LEU B N 1
ATOM 1500 C CA . LEU B 1 8 ? -7.285 16.031 63.75 1 25.83 8 LEU B CA 1
ATOM 1501 C C . LEU B 1 8 ? -8.188 17.125 63.188 1 25.83 8 LEU B C 1
ATOM 1503 O O . LEU B 1 8 ? -9.25 16.828 62.625 1 25.83 8 LEU B O 1
ATOM 1507 N N . ARG B 1 9 ? -8.312 18.234 63.875 1 26.88 9 ARG B N 1
ATOM 1508 C CA . ARG B 1 9 ? -9.055 19.453 63.5 1 26.88 9 ARG B CA 1
ATOM 1509 C C . ARG B 1 9 ? -8.594 19.969 62.156 1 26.88 9 ARG B C 1
ATOM 1511 O O . ARG B 1 9 ? -7.438 20.375 62 1 26.88 9 ARG B O 1
ATOM 1518 N N . LEU B 1 10 ? -9.008 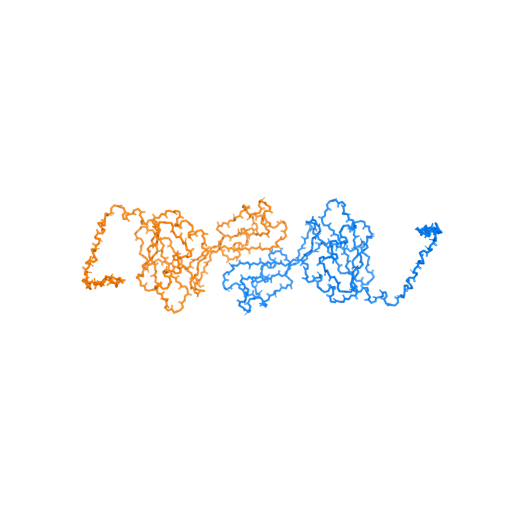19.359 61.031 1 28.03 10 LEU B N 1
ATOM 1519 C CA . LEU B 1 10 ? -8.781 19.781 59.656 1 28.03 10 LEU B CA 1
ATOM 1520 C C . LEU B 1 10 ? -9.266 21.203 59.438 1 28.03 10 LEU B C 1
ATOM 1522 O O . LEU B 1 10 ? -10.461 21.484 59.5 1 28.03 10 LEU B O 1
ATOM 1526 N N . THR B 1 11 ? -8.562 22.203 60 1 29.62 11 THR B N 1
ATOM 1527 C CA . THR B 1 11 ? -8.898 23.609 59.812 1 29.62 11 THR B CA 1
ATOM 1528 C C . THR B 1 11 ? -9.023 23.938 58.312 1 29.62 11 THR B C 1
ATOM 1530 O O . THR B 1 11 ? -8.164 23.562 57.531 1 29.62 11 THR B O 1
ATOM 1533 N N . GLU B 1 12 ? -10.219 24.359 57.75 1 29.56 12 GLU B N 1
ATOM 1534 C CA . GLU B 1 12 ? -10.805 24.766 56.469 1 29.56 12 GLU B CA 1
ATOM 1535 C C . GLU B 1 12 ? -10.125 26.031 55.938 1 29.56 12 GLU B C 1
ATOM 1537 O O . GLU B 1 12 ? -10.773 26.875 55.312 1 29.56 12 GLU B O 1
ATOM 1542 N N . GLU B 1 13 ? -9.023 26.625 56.531 1 30.11 13 GLU B N 1
ATOM 1543 C CA . GLU B 1 13 ? -8.656 27.906 55.938 1 30.11 13 GLU B CA 1
ATOM 1544 C C . GLU B 1 13 ? -8.422 27.797 54.438 1 30.11 13 GLU B C 1
ATOM 1546 O O . GLU B 1 13 ? -7.602 26.984 54 1 30.11 13 GLU B O 1
ATOM 1551 N N . GLY B 1 14 ? -9.414 28.156 53.625 1 28.78 14 GLY B N 1
ATOM 1552 C CA . GLY B 1 14 ? -9.555 28.297 52.188 1 28.78 14 GLY B CA 1
ATOM 1553 C C . GLY B 1 14 ? -8.492 29.188 51.562 1 28.78 14 GLY B C 1
ATOM 1554 O O . GLY B 1 14 ? -8.555 30.422 51.719 1 28.78 14 GLY B O 1
ATOM 1555 N N . ASP B 1 15 ? -7.172 29 51.906 1 31.44 15 ASP B N 1
ATOM 1556 C CA . ASP B 1 15 ? -6.148 29.875 51.312 1 31.44 15 ASP B CA 1
ATOM 1557 C C . ASP B 1 15 ? -6.41 30.125 49.844 1 31.44 15 ASP B C 1
ATOM 1559 O O . ASP B 1 15 ? -6.488 29.172 49.062 1 31.44 15 ASP B O 1
ATOM 1563 N N . ASN B 1 16 ? -7.148 31.172 49.531 1 28.45 16 ASN B N 1
ATOM 1564 C CA . ASN B 1 16 ? -7.238 31.844 48.25 1 28.45 16 ASN B CA 1
ATOM 1565 C C . ASN B 1 16 ? -5.859 32.031 47.625 1 28.45 16 ASN B C 1
ATOM 1567 O O . ASN B 1 16 ? -5.168 33 47.906 1 28.45 16 ASN B O 1
ATOM 1571 N N . LYS B 1 17 ? -4.98 31.062 47.594 1 31.56 17 LYS B N 1
ATOM 1572 C CA . LYS B 1 17 ? -3.762 31.281 46.812 1 31.56 17 LYS B CA 1
ATOM 1573 C C . LYS B 1 17 ? -4.07 31.969 45.5 1 31.56 17 LYS B C 1
ATOM 1575 O O . LYS B 1 17 ? -4.793 31.422 44.656 1 31.56 17 LYS B O 1
ATOM 1580 N N . GLU B 1 18 ? -4.09 33.25 45.562 1 26.11 18 GLU B N 1
ATOM 1581 C CA . GLU B 1 18 ? -4.035 34.062 44.344 1 26.11 18 GLU B CA 1
ATOM 1582 C C . GLU B 1 18 ? -3.146 33.438 43.281 1 26.11 18 GLU B C 1
ATOM 1584 O O . GLU B 1 18 ? -2.01 33.031 43.562 1 26.11 18 GLU B O 1
ATOM 1589 N N . LEU B 1 19 ? -3.695 32.688 42.438 1 28.75 19 LEU B N 1
ATOM 1590 C CA . LEU B 1 19 ? -3.041 32.281 41.219 1 28.75 19 LEU B CA 1
ATOM 1591 C C . LEU B 1 19 ? -2.143 33.406 40.688 1 28.75 19 LEU B C 1
ATOM 1593 O O . LEU B 1 19 ? -2.625 34.469 40.312 1 28.75 19 LEU B O 1
ATOM 1597 N N . GLU B 1 20 ? -1.002 33.656 41.344 1 28.91 20 GLU B N 1
ATOM 1598 C CA . GLU B 1 20 ? -0.012 34.531 40.719 1 28.91 20 GLU B CA 1
ATOM 1599 C C . GLU B 1 20 ? 0.04 34.281 39.219 1 28.91 20 GLU B C 1
ATOM 1601 O O . GLU B 1 20 ? 0.253 33.156 38.75 1 28.91 20 GLU B O 1
ATOM 1606 N N . ALA B 1 21 ? -0.637 35.094 38.5 1 29.55 21 ALA B N 1
ATOM 1607 C CA . ALA B 1 21 ? -0.478 35.375 37.062 1 29.55 21 ALA B CA 1
ATOM 1608 C C . ALA B 1 21 ? 0.994 35.531 36.688 1 29.55 21 ALA B C 1
ATOM 1610 O O . ALA B 1 21 ? 1.628 36.5 37.094 1 29.55 21 ALA B O 1
ATOM 1611 N N . TRP B 1 22 ? 1.797 34.469 36.781 1 31.14 22 TRP B N 1
ATOM 1612 C CA . TRP B 1 22 ? 3.125 34.625 36.188 1 31.14 22 TRP B CA 1
ATOM 1613 C C . TRP B 1 22 ? 3.068 35.469 34.906 1 31.14 22 TRP B C 1
ATOM 1615 O O . TRP B 1 22 ? 2.348 35.125 33.969 1 31.14 22 TRP B O 1
ATOM 1625 N N . GLU B 1 23 ? 3.154 36.75 35 1 31.44 23 GLU B N 1
ATOM 1626 C CA . GLU B 1 23 ? 3.516 37.625 33.906 1 31.44 23 GLU B CA 1
ATOM 1627 C C . GLU B 1 23 ? 4.762 37.125 33.188 1 31.44 23 GLU B C 1
ATOM 1629 O O . GLU B 1 23 ? 5.875 37.25 33.688 1 31.44 23 GLU B O 1
ATOM 1634 N N . ILE B 1 24 ? 4.703 36 32.531 1 32.81 24 ILE B N 1
ATOM 1635 C CA . ILE B 1 24 ? 5.793 35.75 31.594 1 32.81 24 ILE B CA 1
ATOM 1636 C C . ILE B 1 24 ? 6.188 37.031 30.875 1 32.81 24 ILE B C 1
ATOM 1638 O O . ILE B 1 24 ? 5.352 37.656 30.219 1 32.81 24 ILE B O 1
ATOM 1642 N N . GLU B 1 25 ? 7.086 37.75 31.375 1 33.16 25 GLU B N 1
ATOM 1643 C CA . GLU B 1 25 ? 7.789 38.75 30.594 1 33.16 25 GLU B CA 1
ATOM 1644 C C . GLU B 1 25 ? 7.973 38.312 29.156 1 33.16 25 GLU B C 1
ATOM 1646 O O . GLU B 1 25 ? 8.531 37.25 28.891 1 33.16 25 GLU B O 1
ATOM 1651 N N . GLN B 1 26 ? 7.074 38.688 28.266 1 33.41 26 GLN B N 1
ATOM 1652 C CA . GLN B 1 26 ? 7.148 38.625 26.812 1 33.41 26 GLN B CA 1
ATOM 1653 C C . GLN B 1 26 ? 8.516 39.094 26.312 1 33.41 26 GLN B C 1
ATOM 1655 O O . GLN B 1 26 ? 8.781 40.312 26.25 1 33.41 26 GLN B O 1
ATOM 1660 N N . ASN B 1 27 ? 9.602 38.625 26.891 1 36.22 27 ASN B N 1
ATOM 1661 C CA . ASN B 1 27 ? 10.812 39 26.172 1 36.22 27 ASN B CA 1
ATOM 1662 C C . ASN B 1 27 ? 10.609 38.938 24.656 1 36.22 27 ASN B C 1
ATOM 1664 O O . ASN B 1 27 ? 10.328 37.875 24.109 1 36.22 27 ASN B O 1
ATOM 1668 N N . THR B 1 28 ? 10.375 40 23.984 1 39.16 28 THR B N 1
ATOM 1669 C CA . THR B 1 28 ? 10.156 40.312 22.578 1 39.16 28 THR B CA 1
ATOM 1670 C C . THR B 1 28 ? 11.133 39.562 21.688 1 39.16 28 THR B C 1
ATOM 1672 O O . THR B 1 28 ? 10.836 39.312 20.516 1 39.16 28 THR B O 1
ATOM 1675 N N . GLU B 1 29 ? 12.422 39.531 22.078 1 39.75 29 GLU B N 1
ATOM 1676 C CA . GLU B 1 29 ? 13.445 39 21.188 1 39.75 29 GLU B CA 1
ATOM 1677 C C . GLU B 1 29 ? 13.234 37.5 20.953 1 39.75 29 GLU B C 1
ATOM 1679 O O . GLU B 1 29 ? 13.617 36.969 19.906 1 39.75 29 GLU B O 1
ATOM 1684 N N . ILE B 1 30 ? 13.062 36.656 21.922 1 37.97 30 ILE B N 1
ATOM 1685 C CA . ILE B 1 30 ? 12.805 35.25 21.812 1 37.97 30 ILE B CA 1
ATOM 1686 C C . ILE B 1 30 ? 11.508 35 21.031 1 37.97 30 ILE B C 1
ATOM 1688 O O . ILE B 1 30 ? 11.203 33.875 20.656 1 37.97 30 ILE B O 1
ATOM 1692 N N . GLU B 1 31 ? 10.609 35.938 20.906 1 40.72 31 GLU B N 1
ATOM 1693 C CA . GLU B 1 31 ? 9.344 35.938 20.188 1 40.72 31 GLU B CA 1
ATOM 1694 C C . GLU B 1 31 ? 9.555 35.688 18.688 1 40.72 31 GLU B C 1
ATOM 1696 O O . GLU B 1 31 ? 8.719 35.094 18.031 1 40.72 31 GLU B O 1
ATOM 1701 N N . ASP B 1 32 ? 10.617 36.281 18.188 1 44.47 32 ASP B N 1
ATOM 1702 C CA . ASP B 1 32 ? 10.836 36.25 16.75 1 44.47 32 ASP B CA 1
ATOM 1703 C C . ASP B 1 32 ? 11.219 34.875 16.25 1 44.47 32 ASP B C 1
ATOM 1705 O O . ASP B 1 32 ? 10.867 34.5 15.133 1 44.47 32 ASP B O 1
ATOM 1709 N N . SER B 1 33 ? 12.188 34.25 17.047 1 47.28 33 SER B N 1
ATOM 1710 C CA . SER B 1 33 ? 12.781 33 16.562 1 47.28 33 SER B CA 1
ATOM 1711 C C . SER B 1 33 ? 11.758 31.859 16.562 1 47.28 33 SER B C 1
ATOM 1713 O O . SER B 1 33 ? 11.93 30.859 15.844 1 47.28 33 SER B O 1
ATOM 1715 N N . PHE B 1 34 ? 10.922 31.781 17.594 1 49.5 34 PHE B N 1
ATOM 1716 C CA . PHE B 1 34 ? 9.875 30.781 17.766 1 49.5 34 PHE B CA 1
ATOM 1717 C C . PHE B 1 34 ? 8.875 30.844 16.609 1 49.5 34 PHE B C 1
ATOM 1719 O O . PHE B 1 34 ? 8.039 29.953 16.453 1 49.5 34 PHE B O 1
ATOM 1726 N N . SER B 1 35 ? 9.031 31.984 16.016 1 58.66 35 SER B N 1
ATOM 1727 C CA . SER B 1 35 ? 8.109 32.312 14.93 1 58.66 35 SER B CA 1
ATOM 1728 C C . SER B 1 35 ? 8.234 31.328 13.773 1 58.66 35 SER B C 1
ATOM 1730 O O . SER B 1 35 ? 7.27 31.062 13.062 1 58.66 35 SER B O 1
ATOM 1732 N N . GLU B 1 36 ? 9.32 30.516 13.969 1 82.06 36 GLU B N 1
ATOM 1733 C CA . GLU B 1 36 ? 9.562 29.734 12.766 1 82.06 36 GLU B CA 1
ATOM 1734 C C . GLU B 1 36 ? 9.023 28.312 12.906 1 82.06 36 GLU B C 1
ATOM 1736 O O . GLU B 1 36 ? 8.742 27.641 11.914 1 82.06 36 GLU B O 1
ATOM 1741 N N . LEU B 1 37 ? 8.562 28 14.172 1 92.88 37 LEU B N 1
ATOM 1742 C CA . LEU B 1 37 ? 8.062 26.641 14.383 1 92.88 37 LEU B CA 1
ATOM 1743 C C . LEU B 1 37 ? 6.555 26.641 14.609 1 92.88 37 LEU B C 1
ATOM 1745 O O . LEU B 1 37 ? 6.07 26.125 15.617 1 92.88 37 LEU B O 1
ATOM 1749 N N . CYS B 1 38 ? 5.91 27.297 13.672 1 95.25 38 CYS B N 1
ATOM 1750 C CA . CYS B 1 38 ? 4.473 27.5 13.805 1 95.25 38 CYS B CA 1
ATOM 1751 C C . CYS B 1 38 ? 3.727 26.922 12.609 1 95.25 38 CYS B C 1
ATOM 1753 O O . CYS B 1 38 ? 4.145 27.109 11.461 1 95.25 38 CYS B O 1
ATOM 1755 N N . LEU B 1 39 ? 2.648 26.219 12.953 1 96.31 39 LEU B N 1
ATOM 1756 C CA . LEU B 1 39 ? 1.733 25.734 11.922 1 96.31 39 LEU B CA 1
ATOM 1757 C C . LEU B 1 39 ? 0.358 26.375 12.078 1 96.31 39 LEU B C 1
ATOM 1759 O O . LEU B 1 39 ? -0.094 26.625 13.195 1 96.31 39 LEU B O 1
ATOM 1763 N N . VAL B 1 40 ? -0.192 26.703 10.992 1 96.5 40 VAL B N 1
ATOM 1764 C CA . VAL B 1 40 ? -1.612 27.031 10.969 1 96.5 40 VAL B CA 1
ATOM 1765 C C . VAL B 1 40 ? -2.389 25.938 10.234 1 96.5 40 VAL B C 1
ATOM 1767 O O . VAL B 1 40 ? -1.934 25.438 9.203 1 96.5 40 VAL B O 1
ATOM 1770 N N . GLY B 1 41 ? -3.496 25.531 10.812 1 96.5 41 GLY B N 1
ATOM 1771 C CA . GLY B 1 41 ? -4.238 24.453 10.18 1 96.5 41 GLY B CA 1
ATOM 1772 C C . GLY B 1 41 ? -5.727 24.5 10.461 1 96.5 41 GLY B C 1
ATOM 1773 O O . GLY B 1 41 ? -6.184 25.312 11.266 1 96.5 41 GLY B O 1
ATOM 1774 N N . CYS B 1 42 ? -6.449 23.766 9.734 1 95.44 42 CYS B N 1
ATOM 1775 C CA . CYS B 1 42 ? -7.871 23.531 9.938 1 95.44 42 CYS B CA 1
ATOM 1776 C C . CYS B 1 42 ? -8.227 22.062 9.695 1 95.44 42 CYS B C 1
ATOM 1778 O O . CYS B 1 42 ? -7.465 21.344 9.047 1 95.44 42 CYS B O 1
ATOM 1780 N N . PHE B 1 43 ? -9.242 21.656 10.312 1 95.06 43 PHE B N 1
ATOM 1781 C CA . PHE B 1 43 ? -9.727 20.297 10.078 1 95.06 43 PHE B CA 1
ATOM 1782 C C . PHE B 1 43 ? -10.805 20.297 9 1 95.06 43 PHE B C 1
ATOM 1784 O O . PHE B 1 43 ? -11.656 21.188 8.961 1 95.06 43 PHE B O 1
ATOM 1791 N N . LEU B 1 44 ? -10.719 19.281 8.156 1 90.81 44 LEU B N 1
ATOM 1792 C CA . LEU B 1 44 ? -11.711 19.125 7.09 1 90.81 44 LEU B CA 1
ATOM 1793 C C . LEU B 1 44 ? -13.023 18.594 7.641 1 90.81 44 LEU B C 1
ATOM 1795 O O . LEU B 1 44 ? -13.273 17.391 7.613 1 90.81 44 LEU B O 1
ATOM 1799 N N . THR B 1 45 ? -13.758 19.422 8.078 1 88.19 45 THR B N 1
ATOM 1800 C CA . THR B 1 45 ? -15.055 19.078 8.633 1 88.19 45 THR B CA 1
ATOM 1801 C C . THR B 1 45 ? -16.062 20.219 8.422 1 88.19 45 THR B C 1
ATOM 1803 O O . THR B 1 45 ? -15.664 21.375 8.328 1 88.19 45 THR B O 1
ATOM 1806 N N . ALA B 1 46 ? -17.234 19.766 8.281 1 84.12 46 ALA B N 1
ATOM 1807 C CA . ALA B 1 46 ? -18.312 20.75 8.156 1 84.12 46 ALA B CA 1
ATOM 1808 C C . ALA B 1 46 ? -18.766 21.234 9.531 1 84.12 46 ALA B C 1
ATOM 1810 O O . ALA B 1 46 ? -19.359 22.312 9.641 1 84.12 46 ALA B O 1
ATOM 1811 N N . THR B 1 47 ? -18.438 20.484 10.5 1 84.94 47 THR B N 1
ATOM 1812 C CA . THR B 1 47 ? -18.922 20.828 11.836 1 84.94 47 THR B CA 1
ATOM 1813 C C . THR B 1 47 ? -17.812 21.469 12.664 1 84.94 47 THR B C 1
ATOM 1815 O O . THR B 1 47 ? -16.656 21.5 12.242 1 84.94 47 THR B O 1
ATOM 1818 N N . THR B 1 48 ? -18.328 22.078 13.766 1 88 48 THR B N 1
ATOM 1819 C CA . THR B 1 48 ? -17.375 22.719 14.664 1 88 48 THR B CA 1
ATOM 1820 C C . THR B 1 48 ? -16.641 21.688 15.508 1 88 48 THR B C 1
ATOM 1822 O O . THR B 1 48 ? -17.234 20.703 15.953 1 88 48 THR B O 1
ATOM 1825 N N . ILE B 1 49 ? -15.438 21.906 15.625 1 90.69 49 ILE B N 1
ATOM 1826 C CA . ILE B 1 49 ? -14.586 21.016 16.406 1 90.69 49 ILE B CA 1
ATOM 1827 C C . ILE B 1 49 ? -14.578 21.469 17.875 1 90.69 49 ILE B C 1
ATOM 1829 O O . ILE B 1 49 ? -14.555 22.656 18.156 1 90.69 49 ILE B O 1
ATOM 1833 N N . ASN B 1 50 ? -14.688 20.469 18.734 1 94.06 50 ASN B N 1
ATOM 1834 C CA . ASN B 1 50 ? -14.43 20.766 20.141 1 94.06 50 ASN B CA 1
ATOM 1835 C C . ASN B 1 50 ? -12.953 21.094 20.391 1 94.06 50 ASN B C 1
ATOM 1837 O O . ASN B 1 50 ? -12.109 20.188 20.359 1 94.06 50 ASN B O 1
ATOM 1841 N N . PHE B 1 51 ? -12.727 22.328 20.719 1 95.31 51 PHE B N 1
ATOM 1842 C CA . PHE B 1 51 ? -11.359 22.828 20.781 1 95.31 51 PHE B CA 1
ATOM 1843 C C . PHE B 1 51 ? -10.578 22.109 21.891 1 95.31 51 PHE B C 1
ATOM 1845 O O . PHE B 1 51 ? -9.445 21.672 21.672 1 95.31 51 PHE B O 1
ATOM 1852 N N . GLN B 1 52 ? -11.133 21.984 23.047 1 95.81 52 GLN B N 1
ATOM 1853 C CA . GLN B 1 52 ? -10.445 21.375 24.172 1 95.81 52 GLN B CA 1
ATOM 1854 C C . GLN B 1 52 ? -10.125 19.922 23.891 1 95.81 52 GLN B C 1
ATOM 1856 O O . GLN B 1 52 ? -9.023 19.453 24.203 1 95.81 52 GLN B O 1
ATOM 1861 N N . ALA B 1 53 ? -11.086 19.266 23.375 1 96.19 53 ALA B N 1
ATOM 1862 C CA . ALA B 1 53 ? -10.867 17.875 23.031 1 96.19 53 ALA B CA 1
ATOM 1863 C C . ALA B 1 53 ? -9.773 17.734 21.969 1 96.19 53 ALA B C 1
ATOM 1865 O O . ALA B 1 53 ? -8.883 16.891 22.094 1 96.19 53 ALA B O 1
ATOM 1866 N N . MET B 1 54 ? -9.852 18.516 20.953 1 96.88 54 MET B N 1
ATOM 1867 C CA . MET B 1 54 ? -8.875 18.5 19.875 1 96.88 54 MET B CA 1
ATOM 1868 C C . MET B 1 54 ? -7.473 18.781 20.406 1 96.88 54 MET B C 1
ATOM 1870 O O . MET B 1 54 ? -6.523 18.078 20.062 1 96.88 54 MET B O 1
ATOM 1874 N N . ARG B 1 55 ? -7.348 19.812 21.234 1 96.06 55 ARG B N 1
ATOM 1875 C CA . ARG B 1 55 ? -6.062 20.172 21.828 1 96.06 55 ARG B CA 1
ATOM 1876 C C . ARG B 1 55 ? -5.445 19 22.578 1 96.06 55 ARG B C 1
ATOM 1878 O O . ARG B 1 55 ? -4.27 18.688 22.391 1 96.06 55 ARG B O 1
ATOM 1885 N N . THR B 1 56 ? -6.246 18.391 23.344 1 95.25 56 THR B N 1
ATOM 1886 C CA . THR B 1 56 ? -5.793 17.266 24.172 1 95.25 56 THR B CA 1
ATOM 1887 C C . THR B 1 56 ? -5.363 16.094 23.281 1 95.25 56 THR B C 1
ATOM 1889 O O . THR B 1 56 ? -4.281 15.531 23.484 1 95.25 56 THR B O 1
ATOM 1892 N N . VAL B 1 57 ? -6.203 15.75 22.344 1 95.75 57 VAL B N 1
ATOM 1893 C CA . VAL B 1 57 ? -5.949 14.602 21.484 1 95.75 57 VAL B CA 1
ATOM 1894 C C . VAL B 1 57 ? -4.684 14.844 20.656 1 95.75 57 VAL B C 1
ATOM 1896 O O . VAL B 1 57 ? -3.816 13.977 20.578 1 95.75 57 VAL B O 1
ATOM 1899 N N . MET B 1 58 ? -4.539 16.016 20.062 1 96.25 58 MET B N 1
ATOM 1900 C CA . MET B 1 58 ? -3.383 16.297 19.219 1 96.25 58 MET B CA 1
ATOM 1901 C C . MET B 1 58 ? -2.098 16.312 20.047 1 96.25 58 MET B C 1
ATOM 1903 O O . MET B 1 58 ? -1.07 15.789 19.609 1 96.25 58 MET B O 1
ATOM 1907 N N . ALA B 1 59 ? -2.146 16.875 21.203 1 93.81 59 ALA B N 1
ATOM 1908 C CA . ALA B 1 59 ? -0.977 16.891 22.078 1 93.81 59 ALA B CA 1
ATOM 1909 C C . ALA B 1 59 ? -0.534 15.477 22.422 1 93.81 59 ALA B C 1
ATOM 1911 O O . ALA B 1 59 ? 0.663 15.18 22.453 1 93.81 59 ALA B O 1
ATOM 1912 N N . ASN B 1 60 ? -1.475 14.656 22.656 1 94.44 60 ASN B N 1
ATOM 1913 C CA . ASN B 1 60 ? -1.172 13.266 23 1 94.44 60 ASN B CA 1
ATOM 1914 C C . ASN B 1 60 ? -0.588 12.516 21.797 1 94.44 60 ASN B C 1
ATOM 1916 O O . ASN B 1 60 ? 0.287 11.664 21.969 1 94.44 60 ASN B O 1
ATOM 1920 N N . LEU B 1 61 ? -1.129 12.781 20.641 1 95 61 LEU B N 1
ATOM 1921 C CA . LEU B 1 61 ? -0.651 12.133 19.422 1 95 61 LEU B CA 1
ATOM 1922 C C . LEU B 1 61 ? 0.776 12.57 19.109 1 95 61 LEU B C 1
ATOM 1924 O O . LEU B 1 61 ? 1.606 11.742 18.719 1 95 61 LEU B O 1
ATOM 1928 N N . TRP B 1 62 ? 1.042 13.789 19.297 1 95.25 62 TRP B N 1
ATOM 1929 C CA . TRP B 1 62 ? 2.332 14.336 18.891 1 95.25 62 TRP B CA 1
ATOM 1930 C C . TRP B 1 62 ? 3.373 14.148 19.984 1 95.25 62 TRP B C 1
ATOM 1932 O O . TRP B 1 62 ? 4.574 14.094 19.719 1 95.25 62 TRP B O 1
ATOM 1942 N N . HIS B 1 63 ? 2.922 14.094 21.141 1 93.25 63 HIS B N 1
ATOM 1943 C CA . HIS B 1 63 ? 3.797 13.898 22.297 1 93.25 63 HIS B CA 1
ATOM 1944 C C . HIS B 1 63 ? 5.027 14.805 22.203 1 93.25 63 HIS B C 1
ATOM 1946 O O . HIS B 1 63 ? 6.16 14.32 22.266 1 93.25 63 HIS B O 1
ATOM 1952 N N . PRO B 1 64 ? 4.758 16.031 22.234 1 92.25 64 PRO B N 1
ATOM 1953 C CA . PRO B 1 64 ? 5.898 16.938 22.094 1 92.25 64 PRO B CA 1
ATOM 1954 C C . PRO B 1 64 ? 6.789 16.969 23.328 1 92.25 64 PRO B C 1
ATOM 1956 O O . PRO B 1 64 ? 6.285 17.047 24.453 1 92.25 64 PRO B O 1
ATOM 1959 N N . LEU B 1 65 ? 8.039 16.938 23.141 1 92.69 65 LEU B N 1
ATOM 1960 C CA . LEU B 1 65 ? 9.023 17.016 24.219 1 92.69 65 LEU B CA 1
ATOM 1961 C C . LEU B 1 65 ? 9.016 18.406 24.859 1 92.69 65 LEU B C 1
ATOM 1963 O O . LEU B 1 65 ? 9.008 18.516 26.078 1 92.69 65 LEU B O 1
ATOM 1967 N N . GLY B 1 66 ? 9.078 19.469 24.078 1 92.31 66 GLY B N 1
ATOM 1968 C CA . GLY B 1 66 ? 9.102 20.828 24.562 1 92.31 66 GLY B CA 1
ATOM 1969 C C . GLY B 1 66 ? 7.711 21.406 24.75 1 92.31 66 GLY B C 1
ATOM 1970 O O . GLY B 1 66 ? 7.566 22.562 25.156 1 92.31 66 GLY B O 1
ATOM 1971 N N . GLY B 1 67 ? 6.746 20.656 24.406 1 91.25 67 GLY B N 1
ATOM 1972 C CA . GLY B 1 67 ? 5.379 21.141 24.516 1 91.25 67 GLY B CA 1
ATOM 1973 C C . GLY B 1 67 ? 4.879 21.812 23.266 1 91.25 67 GLY B C 1
ATOM 1974 O O . GLY B 1 67 ? 5.656 22.094 22.344 1 91.25 67 GLY B O 1
ATOM 1975 N N . VAL B 1 68 ? 3.545 22.031 23.234 1 94.94 68 VAL B N 1
ATOM 1976 C CA . VAL B 1 68 ? 2.904 22.703 22.109 1 94.94 68 VAL B CA 1
ATOM 1977 C C . VAL B 1 68 ? 1.785 23.609 22.609 1 94.94 68 VAL B C 1
ATOM 1979 O O . VAL B 1 68 ? 1.059 23.25 23.547 1 94.94 68 VAL B O 1
ATOM 1982 N N . SER B 1 69 ? 1.745 24.828 22.125 1 95 69 SER B N 1
ATOM 1983 C CA . SER B 1 69 ? 0.625 25.719 22.375 1 95 69 SER B CA 1
ATOM 1984 C C . SER B 1 69 ? -0.335 25.75 21.188 1 95 69 SER B C 1
ATOM 1986 O O . SER B 1 69 ? 0.088 25.922 20.031 1 95 69 SER B O 1
ATOM 1988 N N . ILE B 1 70 ? -1.602 25.562 21.422 1 96.56 70 ILE B N 1
ATOM 1989 C CA . ILE B 1 70 ? -2.623 25.547 20.375 1 96.56 70 ILE B CA 1
ATOM 1990 C C . ILE B 1 70 ? -3.615 26.688 20.625 1 96.56 70 ILE B C 1
ATOM 1992 O O . ILE B 1 70 ? -4.18 26.797 21.719 1 96.56 70 ILE B O 1
ATOM 1996 N N . THR B 1 71 ? -3.797 27.5 19.641 1 95.81 71 THR B N 1
ATOM 1997 C CA . THR B 1 71 ? -4.668 28.672 19.766 1 95.81 71 THR B CA 1
ATOM 1998 C C . THR B 1 71 ? -5.738 28.672 18.672 1 95.81 71 THR B C 1
ATOM 2000 O O . THR B 1 71 ? -5.445 28.391 17.516 1 95.81 71 THR B O 1
ATOM 2003 N N . ASP B 1 72 ? -6.926 28.875 19.047 1 96.12 72 ASP B N 1
ATOM 2004 C CA . ASP B 1 72 ? -8.008 29.109 18.109 1 96.12 72 ASP B CA 1
ATOM 2005 C C . ASP B 1 72 ? -8 30.562 17.609 1 96.12 72 ASP B C 1
ATOM 2007 O O . ASP B 1 72 ? -8.234 31.484 18.391 1 96.12 72 ASP B O 1
ATOM 2011 N N . VAL B 1 73 ? -7.801 30.734 16.328 1 94.69 73 VAL B N 1
ATOM 2012 C CA . VAL B 1 73 ? -7.652 32.094 15.852 1 94.69 73 VAL B CA 1
ATOM 2013 C C . VAL B 1 73 ? -8.906 32.531 15.086 1 94.69 73 VAL B C 1
ATOM 2015 O O . VAL B 1 73 ? -8.945 33.594 14.484 1 94.69 73 VAL B O 1
ATOM 2018 N N . GLY B 1 74 ? -9.922 31.609 15.023 1 91.94 74 GLY B N 1
ATOM 2019 C CA . GLY B 1 74 ? -11.164 31.922 14.336 1 91.94 74 GLY B CA 1
ATOM 2020 C C . GLY B 1 74 ? -11.242 31.297 12.953 1 91.94 74 GLY B C 1
ATOM 2021 O O . GLY B 1 74 ? -10.25 30.781 12.438 1 91.94 74 GLY B O 1
ATOM 2022 N N . GLU B 1 75 ? -12.531 31.266 12.391 1 91.94 75 GLU B N 1
ATOM 2023 C CA . GLU B 1 75 ? -12.805 30.734 11.055 1 91.94 75 GLU B CA 1
ATOM 2024 C C . GLU B 1 75 ? -12.352 29.281 10.945 1 91.94 75 GLU B C 1
ATOM 2026 O O . GLU B 1 75 ? -11.797 28.875 9.914 1 91.94 75 GLU B O 1
ATOM 2031 N N . LYS B 1 76 ? -12.367 28.625 12.055 1 93.81 76 LYS B N 1
ATOM 2032 C CA . LYS B 1 76 ? -12.039 27.203 12.148 1 93.81 76 LYS B CA 1
ATOM 2033 C C . LYS B 1 76 ? -10.539 26.969 11.938 1 93.81 76 LYS B C 1
ATOM 2035 O O . LYS B 1 76 ? -10.133 25.906 11.469 1 93.81 76 LYS B O 1
ATOM 2040 N N . ARG B 1 77 ? -9.781 27.984 12.195 1 95.12 77 ARG B N 1
ATOM 2041 C CA . ARG B 1 77 ? -8.328 27.875 12.047 1 95.12 77 ARG B CA 1
ATOM 2042 C C . ARG B 1 77 ? -7.641 27.844 13.406 1 95.12 77 ARG B C 1
ATOM 2044 O O . ARG B 1 77 ? -8.047 28.547 14.328 1 95.12 77 ARG B O 1
ATOM 2051 N N . PHE B 1 78 ? -6.602 27.078 13.469 1 96.44 78 PHE B N 1
ATOM 2052 C CA . PHE B 1 78 ? -5.828 26.891 14.695 1 96.44 78 PHE B CA 1
ATOM 2053 C C . PHE B 1 78 ? -4.344 27.125 14.438 1 96.44 78 PHE B C 1
ATOM 2055 O O . PHE B 1 78 ? -3.818 26.734 13.391 1 96.44 78 PHE B O 1
ATOM 2062 N N . VAL B 1 79 ? -3.777 27.734 15.375 1 96.12 79 VAL B N 1
ATOM 2063 C CA . VAL B 1 79 ? -2.332 27.922 15.305 1 96.12 79 VAL B CA 1
ATOM 2064 C C . VAL B 1 79 ? -1.646 26.984 16.297 1 96.12 79 VAL B C 1
ATOM 2066 O O . VAL B 1 79 ? -2.031 26.922 17.469 1 96.12 79 VAL B O 1
ATOM 2069 N N . PHE B 1 80 ? -0.663 26.219 15.812 1 96.62 80 PHE B N 1
ATOM 2070 C CA . PHE B 1 80 ? 0.138 25.297 16.609 1 96.62 80 PHE B CA 1
ATOM 2071 C C . PHE B 1 80 ? 1.564 25.812 16.766 1 96.62 80 PHE B C 1
ATOM 2073 O O . PHE B 1 80 ? 2.332 25.812 15.797 1 96.62 80 PHE B O 1
ATOM 2080 N N . GLN B 1 81 ? 1.875 26.234 17.953 1 95.31 81 GLN B N 1
ATOM 2081 C CA . GLN B 1 81 ? 3.211 26.75 18.234 1 95.31 81 GLN B CA 1
ATOM 2082 C C . GLN B 1 81 ? 4.062 25.719 18.969 1 95.31 81 GLN B C 1
ATOM 2084 O O . GLN B 1 81 ? 3.734 25.312 20.078 1 95.31 81 GLN B O 1
ATOM 2089 N N . PHE B 1 82 ? 5.113 25.328 18.281 1 95.31 82 PHE B N 1
ATOM 2090 C CA . PHE B 1 82 ? 6.059 24.406 18.906 1 95.31 82 PHE B CA 1
ATOM 2091 C C . PHE B 1 82 ? 7.238 25.156 19.5 1 95.31 82 PHE B C 1
ATOM 2093 O O . PHE B 1 82 ? 7.582 26.25 19.047 1 95.31 82 PHE B O 1
ATOM 2100 N N . TYR B 1 83 ? 7.938 24.5 20.469 1 92.38 83 TYR B N 1
ATOM 2101 C CA . TYR B 1 83 ? 9 25.203 21.188 1 92.38 83 TYR B CA 1
ATOM 2102 C C . TYR B 1 83 ? 10.352 24.547 20.922 1 92.38 83 TYR B C 1
ATOM 2104 O O . TYR B 1 83 ? 11.383 25.047 21.391 1 92.38 83 TYR B O 1
ATOM 2112 N N . CYS B 1 84 ? 10.336 23.516 20.234 1 93 84 CYS B N 1
ATOM 2113 C CA . CYS B 1 84 ? 11.594 22.938 19.797 1 93 84 CYS B CA 1
ATOM 2114 C C . CYS B 1 84 ? 11.477 22.391 18.391 1 93 84 CYS B C 1
ATOM 2116 O O . CYS B 1 84 ? 10.422 21.891 17.984 1 93 84 CYS B O 1
ATOM 2118 N N . GLU B 1 85 ? 12.586 22.406 17.719 1 93.25 85 GLU B N 1
ATOM 2119 C CA . GLU B 1 85 ? 12.656 22.016 16.312 1 93.25 85 GLU B CA 1
ATOM 2120 C C . GLU B 1 85 ? 12.367 20.531 16.125 1 93.25 85 GLU B C 1
ATOM 2122 O O . GLU B 1 85 ? 11.734 20.141 15.148 1 93.25 85 GLU B O 1
ATOM 2127 N N . MET B 1 86 ? 12.789 19.781 16.984 1 93.88 86 MET B N 1
ATOM 2128 C CA . MET B 1 86 ? 12.594 18.328 16.906 1 93.88 86 MET B CA 1
ATOM 2129 C C . MET B 1 86 ? 11.109 17.984 16.891 1 93.88 86 MET B C 1
ATOM 2131 O O . MET B 1 86 ? 10.672 17.156 16.094 1 93.88 86 MET B O 1
ATOM 2135 N N . ASP B 1 87 ? 10.352 18.547 17.812 1 94.56 87 ASP B N 1
ATOM 2136 C CA . ASP B 1 87 ? 8.914 18.328 17.859 1 94.56 87 ASP B CA 1
ATOM 2137 C C . ASP B 1 87 ? 8.234 18.766 16.562 1 94.56 87 ASP B C 1
ATOM 2139 O O . ASP B 1 87 ? 7.391 18.062 16.016 1 94.56 87 ASP B O 1
ATOM 2143 N N . PHE B 1 88 ? 8.688 19.938 16.109 1 95.62 88 PHE B N 1
ATOM 2144 C CA . PHE B 1 88 ? 8.141 20.484 14.875 1 95.62 88 PHE B CA 1
ATOM 2145 C C . PHE B 1 88 ? 8.383 19.547 13.703 1 95.62 88 PHE B C 1
ATOM 2147 O O . PHE B 1 88 ? 7.453 19.188 12.977 1 95.62 88 PHE B O 1
ATOM 2154 N N . ASP B 1 89 ? 9.57 19.125 13.562 1 94.25 89 ASP B N 1
ATOM 2155 C CA . ASP B 1 89 ? 9.961 18.234 12.469 1 94.25 89 ASP B CA 1
ATOM 2156 C C . ASP B 1 89 ? 9.195 16.922 12.523 1 94.25 89 ASP B C 1
ATOM 2158 O O . ASP B 1 89 ? 8.758 16.406 11.492 1 94.25 89 ASP B O 1
ATOM 2162 N N . ARG B 1 90 ? 9 16.375 13.641 1 94.5 90 ARG B N 1
ATOM 2163 C CA . ARG B 1 90 ? 8.297 15.109 13.812 1 94.5 90 ARG B CA 1
ATOM 2164 C C . ARG B 1 90 ? 6.84 15.227 13.367 1 94.5 90 ARG B C 1
ATOM 2166 O O . ARG B 1 90 ? 6.312 14.32 12.711 1 94.5 90 ARG B O 1
ATOM 2173 N N . VAL B 1 91 ? 6.27 16.297 13.773 1 95 91 VAL B N 1
ATOM 2174 C CA . VAL B 1 91 ? 4.867 16.5 13.422 1 95 91 VAL B CA 1
ATOM 2175 C C . VAL B 1 91 ? 4.738 16.688 11.914 1 95 91 VAL B C 1
ATOM 2177 O O . VAL B 1 91 ? 3.844 16.109 11.289 1 95 91 VAL B O 1
ATOM 2180 N N . VAL B 1 92 ? 5.637 17.453 11.328 1 94.19 92 VAL B N 1
ATOM 2181 C CA . VAL B 1 92 ? 5.59 17.719 9.898 1 94.19 92 VAL B CA 1
ATOM 2182 C C . VAL B 1 92 ? 5.898 16.453 9.117 1 94.19 92 VAL B C 1
ATOM 2184 O O . VAL B 1 92 ? 5.195 16.109 8.164 1 94.19 92 VAL B O 1
ATOM 2187 N N . LYS B 1 93 ? 6.82 15.68 9.562 1 91.56 93 LYS B N 1
ATOM 2188 C CA . LYS B 1 93 ? 7.227 14.453 8.883 1 91.56 93 LYS B CA 1
ATOM 2189 C C . LYS B 1 93 ? 6.207 13.336 9.109 1 91.56 93 LYS B C 1
ATOM 2191 O O . LYS B 1 93 ? 6.047 12.453 8.266 1 91.56 93 LYS B O 1
ATOM 2196 N N . GLY B 1 94 ? 5.543 13.445 10.172 1 91.81 94 GLY B N 1
ATOM 2197 C CA . GLY B 1 94 ? 4.613 12.391 10.547 1 91.81 94 GLY B CA 1
ATOM 2198 C C . GLY B 1 94 ? 3.234 12.562 9.945 1 91.81 94 GLY B C 1
ATOM 2199 O O . GLY B 1 94 ? 2.381 11.688 10.062 1 91.81 94 GLY B O 1
ATOM 2200 N N . ALA B 1 95 ? 2.996 13.68 9.328 1 91.19 95 ALA B N 1
ATOM 2201 C CA . ALA B 1 95 ? 1.694 13.906 8.695 1 91.19 95 ALA B CA 1
ATOM 2202 C C . ALA B 1 95 ? 1.345 12.766 7.742 1 91.19 95 ALA B C 1
ATOM 2204 O O . ALA B 1 95 ? 2.236 12.133 7.172 1 91.19 95 ALA B O 1
ATOM 2205 N N . SER B 1 96 ? 0.097 12.352 7.629 1 91.38 96 SER B N 1
ATOM 2206 C CA . SER B 1 96 ? -1.08 13.164 7.941 1 91.38 96 SER B CA 1
ATOM 2207 C C . SER B 1 96 ? -1.616 12.844 9.328 1 91.38 96 SER B C 1
ATOM 2209 O O . SER B 1 96 ? -1.398 11.75 9.852 1 91.38 96 SER B O 1
ATOM 2211 N N . TRP B 1 97 ? -2.355 13.891 9.883 1 93.12 97 TRP B N 1
ATOM 2212 C CA . TRP B 1 97 ? -2.975 13.758 11.203 1 93.12 97 TRP B CA 1
ATOM 2213 C C . TRP B 1 97 ? -4.488 13.93 11.109 1 93.12 97 TRP B C 1
ATOM 2215 O O . TRP B 1 97 ? -4.988 14.641 10.234 1 93.12 97 TRP B O 1
ATOM 2225 N N . THR B 1 98 ? -5.117 13.234 12 1 92.12 98 THR B N 1
ATOM 2226 C CA . THR B 1 98 ? -6.57 13.359 12.055 1 92.12 98 THR B CA 1
ATOM 2227 C C . THR B 1 98 ? -7.043 13.539 13.5 1 92.12 98 THR B C 1
ATOM 2229 O O . THR B 1 98 ? -6.355 13.125 14.438 1 92.12 98 THR B O 1
ATOM 2232 N N . PHE B 1 99 ? -8.141 14.242 13.633 1 93.81 99 PHE B N 1
ATOM 2233 C CA . PHE B 1 99 ? -8.922 14.344 14.859 1 93.81 99 PHE B CA 1
ATOM 2234 C C . PHE B 1 99 ? -10.367 13.93 14.617 1 93.81 99 PHE B C 1
ATOM 2236 O O . PHE B 1 99 ? -11.07 14.547 13.812 1 93.81 99 PHE B O 1
ATOM 2243 N N . ASN B 1 100 ? -10.688 12.867 15.281 1 90.69 100 ASN B N 1
ATOM 2244 C CA . ASN B 1 100 ? -12.016 12.312 15.055 1 90.69 100 ASN B CA 1
ATOM 2245 C C . ASN B 1 100 ? -12.289 12.062 13.578 1 90.69 100 ASN B C 1
ATOM 2247 O O . ASN B 1 100 ? -13.328 12.461 13.055 1 90.69 100 ASN B O 1
ATOM 2251 N N . ASN B 1 101 ? -11.352 11.57 12.883 1 85.06 101 ASN B N 1
ATOM 2252 C CA . ASN B 1 101 ? -11.414 11.148 11.484 1 85.06 101 ASN B CA 1
ATOM 2253 C C . ASN B 1 101 ? -11.477 12.344 10.539 1 85.06 101 ASN B C 1
ATOM 2255 O O . ASN B 1 101 ? -11.789 12.188 9.359 1 85.06 101 ASN B O 1
ATOM 2259 N N . HIS B 1 102 ? -11.25 13.508 11.18 1 90.94 102 HIS B N 1
ATOM 2260 C CA . HIS B 1 102 ? -11.156 14.688 10.336 1 90.94 102 HIS B CA 1
ATOM 2261 C C . HIS B 1 102 ? -9.695 15.055 10.062 1 90.94 102 HIS B C 1
ATOM 2263 O O . HIS B 1 102 ? -8.914 15.234 11 1 90.94 102 HIS B O 1
ATOM 2269 N N . LEU B 1 103 ? -9.414 15.172 8.836 1 93.38 103 LEU B N 1
ATOM 2270 C CA . LEU B 1 103 ? -8.047 15.414 8.391 1 93.38 103 LEU B CA 1
ATOM 2271 C C . LEU B 1 103 ? -7.594 16.828 8.758 1 93.38 103 LEU B C 1
ATOM 2273 O O . LEU B 1 103 ? -8.336 17.781 8.547 1 93.38 103 LEU B O 1
ATOM 2277 N N . LEU B 1 104 ? -6.379 16.922 9.32 1 95.38 104 LEU B N 1
ATOM 2278 C CA . LEU B 1 104 ? -5.746 18.219 9.57 1 95.38 104 LEU B CA 1
ATOM 2279 C C . LEU B 1 104 ? -4.988 18.703 8.344 1 95.38 104 LEU B C 1
ATOM 2281 O O . LEU B 1 104 ? -4.074 18.016 7.863 1 95.38 104 LEU B O 1
ATOM 2285 N N . ILE B 1 105 ? -5.418 19.812 7.82 1 95.44 105 ILE B N 1
ATOM 2286 C CA . ILE B 1 105 ? -4.664 20.516 6.789 1 95.44 105 ILE B CA 1
ATOM 2287 C C . ILE B 1 105 ? -3.857 21.641 7.426 1 95.44 105 ILE B C 1
ATOM 2289 O O . ILE B 1 105 ? -4.383 22.406 8.242 1 95.44 105 ILE B O 1
ATOM 2293 N N . TYR B 1 106 ? -2.564 21.703 7.074 1 95.94 106 TYR B N 1
ATOM 2294 C CA . TYR B 1 106 ? -1.798 22.75 7.754 1 95.94 106 TYR B CA 1
ATOM 2295 C C . TYR B 1 106 ? -0.793 23.391 6.805 1 95.94 106 TYR B C 1
ATOM 2297 O O . TYR B 1 106 ? -0.568 22.891 5.699 1 95.94 106 TYR B O 1
ATOM 2305 N N . HIS B 1 107 ? -0.293 24.469 7.246 1 94.56 107 HIS B N 1
ATOM 2306 C CA . HIS B 1 107 ? 0.718 25.297 6.586 1 94.56 107 HIS B CA 1
ATOM 2307 C C . HIS B 1 107 ? 1.749 25.797 7.586 1 94.56 107 HIS B C 1
ATOM 2309 O O . HIS B 1 107 ? 1.395 26.219 8.688 1 94.56 107 HIS B O 1
ATOM 2315 N N . HIS B 1 108 ? 2.977 25.656 7.215 1 94.69 108 HIS B N 1
ATOM 2316 C CA . HIS B 1 108 ? 4.039 26.25 8.016 1 94.69 108 HIS B CA 1
ATOM 2317 C C . HIS B 1 108 ? 4 27.781 7.938 1 94.69 108 HIS B C 1
ATOM 2319 O O . HIS B 1 108 ? 4.27 28.359 6.883 1 94.69 108 HIS B O 1
ATOM 2325 N N . LEU B 1 109 ? 3.666 28.312 9 1 93.44 109 LEU B N 1
ATOM 2326 C CA . LEU B 1 109 ? 3.51 29.766 9.039 1 93.44 109 LEU B CA 1
ATOM 2327 C C . LEU B 1 109 ? 4.867 30.469 9.078 1 93.44 109 LEU B C 1
ATOM 2329 O O . LEU B 1 109 ? 5.676 30.203 9.969 1 93.44 109 LEU B O 1
ATOM 2333 N N . LYS B 1 110 ? 5.078 31.281 8.148 1 88.38 110 LYS B N 1
ATOM 2334 C CA . LYS B 1 110 ? 6.312 32.062 8.109 1 88.38 110 LYS B CA 1
ATOM 2335 C C . LYS B 1 110 ? 6.133 33.438 8.781 1 88.38 110 LYS B C 1
ATOM 2337 O O . LYS B 1 110 ? 5.004 33.844 9.023 1 88.38 110 LYS B O 1
ATOM 2342 N N . GLN B 1 111 ? 7.262 34 9.047 1 86.44 111 GLN B N 1
ATOM 2343 C CA . GLN B 1 111 ? 7.219 35.312 9.68 1 86.44 111 GLN B CA 1
ATOM 2344 C C . GLN B 1 111 ? 6.449 36.312 8.82 1 86.44 111 GLN B C 1
ATOM 2346 O O . GLN B 1 111 ? 6.672 36.406 7.605 1 86.44 111 GLN B O 1
ATOM 2351 N N . GLY B 1 112 ? 5.512 37 9.461 1 86.12 112 GLY B N 1
ATOM 2352 C CA . GLY B 1 112 ? 4.77 38.031 8.758 1 86.12 112 GLY B CA 1
ATOM 2353 C C . GLY B 1 112 ? 3.494 37.5 8.117 1 86.12 112 GLY B C 1
ATOM 2354 O O . GLY B 1 112 ? 2.656 38.312 7.672 1 86.12 112 GLY B O 1
ATOM 2355 N N . GLU B 1 113 ? 3.316 36.25 7.977 1 91.94 113 GLU B N 1
ATOM 2356 C CA . GLU B 1 113 ? 2.109 35.688 7.375 1 91.94 113 GLU B CA 1
ATOM 2357 C C . GLU B 1 113 ? 0.931 35.75 8.344 1 91.94 113 GLU B C 1
ATOM 2359 O O . GLU B 1 113 ? 1.097 35.531 9.547 1 91.94 113 GLU B O 1
ATOM 2364 N N . ASP B 1 114 ? -0.204 36.094 7.785 1 93.56 114 ASP B N 1
ATOM 2365 C CA . ASP B 1 114 ? -1.455 36.094 8.539 1 93.56 114 ASP B CA 1
ATOM 2366 C C . ASP B 1 114 ? -2.105 34.719 8.508 1 93.56 114 ASP B C 1
ATOM 2368 O O . ASP B 1 114 ? -2.48 34.219 7.438 1 93.56 114 ASP B O 1
ATOM 2372 N N . PRO B 1 115 ? -2.248 34.094 9.672 1 94.44 115 PRO B N 1
ATOM 2373 C CA . PRO B 1 115 ? -2.844 32.75 9.727 1 94.44 115 PRO B CA 1
ATOM 2374 C C . PRO B 1 115 ? -4.219 32.688 9.07 1 94.44 115 PRO B C 1
ATOM 2376 O O . PRO B 1 115 ? -4.641 31.625 8.609 1 94.44 115 PRO B O 1
ATOM 2379 N N . LEU B 1 116 ? -4.898 33.75 9 1 94.44 116 LEU B N 1
ATOM 2380 C CA . LEU B 1 116 ? -6.25 33.75 8.445 1 94.44 116 LEU B CA 1
ATOM 2381 C C . LEU B 1 116 ? -6.219 33.938 6.934 1 94.44 116 LEU B C 1
ATOM 2383 O O . LEU B 1 116 ? -7.227 33.75 6.258 1 94.44 116 LEU B O 1
ATOM 2387 N N . GLU B 1 117 ? -5.074 34.219 6.375 1 94.06 117 GLU B N 1
ATOM 2388 C CA . GLU B 1 117 ? -5.004 34.531 4.953 1 94.06 117 GLU B CA 1
ATOM 2389 C C . GLU B 1 117 ? -4.266 33.438 4.176 1 94.06 117 GLU B C 1
ATOM 2391 O O . GLU B 1 117 ? -4.254 33.469 2.941 1 94.06 117 GLU B O 1
ATOM 2396 N N . VAL B 1 118 ? -3.678 32.531 4.922 1 93.25 118 VAL B N 1
ATOM 2397 C CA . VAL B 1 118 ? -2.924 31.484 4.238 1 93.25 118 VAL B CA 1
ATOM 2398 C C . VAL B 1 118 ? -3.885 30.453 3.639 1 93.25 118 VAL B C 1
ATOM 2400 O O . VAL B 1 118 ? -4.914 30.141 4.234 1 93.25 118 VAL B O 1
ATOM 2403 N N . ASP B 1 119 ? -3.471 29.984 2.404 1 91.94 119 ASP B N 1
ATOM 2404 C CA . ASP B 1 119 ? -4.27 28.953 1.749 1 91.94 119 ASP B CA 1
ATOM 2405 C C . ASP B 1 119 ? -3.982 27.562 2.34 1 91.94 119 ASP B C 1
ATOM 2407 O O . ASP B 1 119 ? -2.822 27.172 2.447 1 91.94 119 ASP B O 1
ATOM 2411 N N . LEU B 1 120 ? -5.012 26.938 2.766 1 93.5 120 LEU B N 1
ATOM 2412 C CA . LEU B 1 120 ? -4.922 25.594 3.291 1 93.5 120 LEU B CA 1
ATOM 2413 C C . LEU B 1 120 ? -5.566 24.594 2.334 1 93.5 120 LEU B C 1
ATOM 2415 O O . LEU B 1 120 ? -6.629 24.031 2.633 1 93.5 120 LEU B O 1
ATOM 2419 N N . LEU B 1 121 ? -4.82 24.297 1.272 1 90.94 121 LEU B N 1
ATOM 2420 C CA . LEU B 1 121 ? -5.418 23.531 0.18 1 90.94 121 LEU B CA 1
ATOM 2421 C C . LEU B 1 121 ? -4.691 22.203 -0.025 1 90.94 121 LEU B C 1
ATOM 2423 O O . LEU B 1 121 ? -5.191 21.312 -0.717 1 90.94 121 LEU B O 1
ATOM 2427 N N . TYR B 1 122 ? -3.549 22.062 0.623 1 92 122 TYR B N 1
ATOM 2428 C CA . TYR B 1 122 ? -2.734 20.875 0.355 1 92 122 TYR B CA 1
ATOM 2429 C C . TYR B 1 122 ? -2.395 20.141 1.647 1 92 122 TYR B C 1
ATOM 2431 O O . TYR B 1 122 ? -2.291 20.766 2.709 1 92 122 TYR B O 1
ATOM 2439 N N . THR B 1 123 ? -2.248 18.922 1.527 1 92.38 123 THR B N 1
ATOM 2440 C CA . THR B 1 123 ? -1.757 18.109 2.633 1 92.38 123 THR B CA 1
ATOM 2441 C C . THR B 1 123 ? -0.831 17.016 2.123 1 92.38 123 THR B C 1
ATOM 2443 O O . THR B 1 123 ? -0.88 16.656 0.947 1 92.38 123 THR B O 1
ATOM 2446 N N . LYS B 1 124 ? 0.024 16.594 3.033 1 93.88 124 LYS B N 1
ATOM 2447 C CA . LYS B 1 124 ? 0.959 15.523 2.684 1 93.88 124 LYS B CA 1
ATOM 2448 C C . LYS B 1 124 ? 0.552 14.203 3.326 1 93.88 124 LYS B C 1
ATOM 2450 O O . LYS B 1 124 ? 0.077 14.18 4.465 1 93.88 124 LYS B O 1
ATOM 2455 N N . PHE B 1 125 ? 0.777 13.109 2.57 1 92.75 125 PHE B N 1
ATOM 2456 C CA . PHE B 1 125 ? 0.469 11.75 3.004 1 92.75 125 PHE B CA 1
ATOM 2457 C C . PHE B 1 125 ? 1.661 10.828 2.785 1 92.75 125 PHE B C 1
ATOM 2459 O O . PHE B 1 125 ? 2.371 10.953 1.784 1 92.75 125 PHE B O 1
ATOM 2466 N N . TRP B 1 126 ? 1.798 9.945 3.77 1 93.31 126 TRP B N 1
ATOM 2467 C CA . TRP B 1 126 ? 2.631 8.773 3.508 1 93.31 126 TRP B CA 1
ATOM 2468 C C . TRP B 1 126 ? 1.793 7.617 2.975 1 93.31 126 TRP B C 1
ATOM 2470 O O . TRP B 1 126 ? 0.894 7.129 3.66 1 93.31 126 TRP B O 1
ATOM 2480 N N . VAL B 1 127 ? 2.092 7.273 1.758 1 93.75 127 VAL B N 1
ATOM 2481 C CA . VAL B 1 127 ? 1.386 6.16 1.132 1 93.75 127 VAL B CA 1
ATOM 2482 C C . VAL B 1 127 ? 2.27 4.914 1.146 1 93.75 127 VAL B C 1
ATOM 2484 O O . VAL B 1 127 ? 3.457 4.984 0.821 1 93.75 127 VAL B O 1
ATOM 2487 N N . GLN B 1 128 ? 1.669 3.83 1.561 1 92.75 128 GLN B N 1
ATOM 2488 C CA . GLN B 1 128 ? 2.383 2.557 1.58 1 92.75 128 GLN B CA 1
ATOM 2489 C C . GLN B 1 128 ? 1.822 1.597 0.535 1 92.75 128 GLN B C 1
ATOM 2491 O O . GLN B 1 128 ? 0.608 1.401 0.453 1 92.75 128 GLN B O 1
ATOM 2496 N N . ILE B 1 129 ? 2.668 1.008 -0.218 1 92.94 129 ILE B N 1
ATOM 2497 C CA . ILE B 1 129 ? 2.268 0.041 -1.234 1 92.94 129 ILE B CA 1
ATOM 2498 C C . ILE B 1 129 ? 2.949 -1.299 -0.969 1 92.94 129 ILE B C 1
ATOM 2500 O O . ILE B 1 129 ? 4.18 -1.395 -1.004 1 92.94 129 ILE B O 1
ATOM 2504 N N . TYR B 1 130 ? 2.088 -2.25 -0.762 1 90.56 130 TYR B N 1
ATOM 2505 C CA . TYR B 1 130 ? 2.574 -3.574 -0.391 1 90.56 130 TYR B CA 1
ATOM 2506 C C . TYR B 1 130 ? 2.436 -4.551 -1.553 1 90.56 130 TYR B C 1
ATOM 2508 O O . TYR B 1 130 ? 1.545 -4.402 -2.393 1 90.56 130 TYR B O 1
ATOM 2516 N N . ASN B 1 131 ? 3.34 -5.516 -1.544 1 90.31 131 ASN B N 1
ATOM 2517 C CA . ASN B 1 131 ? 3.281 -6.684 -2.414 1 90.31 131 ASN B CA 1
ATOM 2518 C C . ASN B 1 131 ? 3.441 -6.297 -3.883 1 90.31 131 ASN B C 1
ATOM 2520 O O . ASN B 1 131 ? 2.744 -6.828 -4.746 1 90.31 131 ASN B O 1
ATOM 2524 N N . LEU B 1 132 ? 4.309 -5.359 -4.027 1 89.69 132 LEU B N 1
ATOM 2525 C CA . LEU B 1 132 ? 4.734 -5.062 -5.391 1 89.69 132 LEU B CA 1
ATOM 2526 C C . LEU B 1 132 ? 5.723 -6.113 -5.895 1 89.69 132 LEU B C 1
ATOM 2528 O O . LEU B 1 132 ? 6.523 -6.637 -5.117 1 89.69 132 LEU B O 1
ATOM 2532 N N . PRO B 1 133 ? 5.652 -6.352 -7.141 1 83.38 133 PRO B N 1
ATOM 2533 C CA . PRO B 1 133 ? 6.711 -7.207 -7.684 1 83.38 133 PRO B CA 1
ATOM 2534 C C . PRO B 1 133 ? 8.109 -6.629 -7.461 1 83.38 133 PRO B C 1
ATOM 2536 O O . PRO B 1 133 ? 8.266 -5.41 -7.387 1 83.38 133 PRO B O 1
ATOM 2539 N N . HIS B 1 134 ? 9.148 -7.391 -7.289 1 78.12 134 HIS B N 1
ATOM 2540 C CA . HIS B 1 134 ? 10.508 -7 -6.938 1 78.12 134 HIS B CA 1
ATOM 2541 C C . HIS B 1 134 ? 11.031 -5.918 -7.875 1 78.12 134 HIS B C 1
ATOM 2543 O O . HIS B 1 134 ? 11.688 -4.969 -7.434 1 78.12 134 HIS B O 1
ATOM 2549 N N . GLY B 1 135 ? 10.75 -5.914 -9.188 1 78.31 135 GLY B N 1
ATOM 2550 C CA . GLY B 1 135 ? 11.258 -4.949 -10.148 1 78.31 135 GLY B CA 1
ATOM 2551 C C . GLY B 1 135 ? 10.633 -3.574 -10.008 1 78.31 135 GLY B C 1
ATOM 2552 O O . GLY B 1 135 ? 11.109 -2.6 -10.586 1 78.31 135 GLY B O 1
ATOM 2553 N N . PHE B 1 136 ? 9.812 -3.447 -8.992 1 86.5 136 PHE B N 1
ATOM 2554 C CA . PHE B 1 136 ? 9.07 -2.199 -8.883 1 86.5 136 PHE B CA 1
ATOM 2555 C C . PHE B 1 136 ? 9.625 -1.336 -7.754 1 86.5 136 PHE B C 1
ATOM 2557 O O . PHE B 1 136 ? 9.273 -0.158 -7.641 1 86.5 136 PHE B O 1
ATOM 2564 N N . PHE B 1 137 ? 10.484 -1.818 -6.98 1 87.31 137 PHE B N 1
ATOM 2565 C CA . PHE B 1 137 ? 10.969 -1.083 -5.82 1 87.31 137 PHE B CA 1
ATOM 2566 C C . PHE B 1 137 ? 12.141 -0.18 -6.203 1 87.31 137 PHE B C 1
ATOM 2568 O O . PHE B 1 137 ? 13.258 -0.366 -5.723 1 87.31 137 PHE B O 1
ATOM 2575 N N . THR B 1 138 ? 11.883 0.77 -7.047 1 86.94 138 THR B N 1
ATOM 2576 C CA . THR B 1 138 ? 12.859 1.765 -7.477 1 86.94 138 THR B CA 1
ATOM 2577 C C . THR B 1 138 ? 12.328 3.178 -7.25 1 86.94 138 THR B C 1
ATOM 2579 O O . THR B 1 138 ? 11.117 3.387 -7.188 1 86.94 138 THR B O 1
ATOM 2582 N N . GLU B 1 139 ? 13.227 4.102 -7.164 1 90.25 139 GLU B N 1
ATOM 2583 C CA . GLU B 1 139 ? 12.828 5.492 -6.992 1 90.25 139 GLU B CA 1
ATOM 2584 C C . GLU B 1 139 ? 12.047 5.996 -8.203 1 90.25 139 GLU B C 1
ATOM 2586 O O . GLU B 1 139 ? 11.125 6.805 -8.062 1 90.25 139 GLU B O 1
ATOM 2591 N N . ALA B 1 140 ? 12.422 5.562 -9.352 1 91.75 140 ALA B N 1
ATOM 2592 C CA . ALA B 1 140 ? 11.719 5.969 -10.57 1 91.75 140 ALA B CA 1
ATOM 2593 C C . ALA B 1 140 ? 10.25 5.562 -10.523 1 91.75 140 ALA B C 1
ATOM 2595 O O . ALA B 1 140 ? 9.367 6.355 -10.859 1 91.75 140 ALA B O 1
ATOM 2596 N N . ILE B 1 141 ? 10.008 4.422 -10.047 1 91.06 141 ILE B N 1
ATOM 2597 C CA . ILE B 1 141 ? 8.641 3.918 -9.938 1 91.06 141 ILE B CA 1
ATOM 2598 C C . ILE B 1 141 ? 7.91 4.637 -8.812 1 91.06 141 ILE B C 1
ATOM 2600 O O . ILE B 1 141 ? 6.742 5.012 -8.953 1 91.06 141 ILE B O 1
ATOM 2604 N N . ALA B 1 142 ? 8.625 4.836 -7.754 1 93.44 142 ALA B N 1
ATOM 2605 C CA . ALA B 1 142 ? 8.047 5.594 -6.645 1 93.44 142 ALA B CA 1
ATOM 2606 C C . ALA B 1 142 ? 7.582 6.973 -7.105 1 93.44 142 ALA B C 1
ATOM 2608 O O . ALA B 1 142 ? 6.5 7.422 -6.73 1 93.44 142 ALA B O 1
ATOM 2609 N N . LYS B 1 143 ? 8.367 7.586 -7.832 1 95.44 143 LYS B N 1
ATOM 2610 C CA . LYS B 1 143 ? 8.023 8.906 -8.359 1 95.44 143 LYS B CA 1
ATOM 2611 C C . LYS B 1 143 ? 6.781 8.844 -9.234 1 95.44 143 LYS B C 1
ATOM 2613 O O . LYS B 1 143 ? 5.91 9.711 -9.156 1 95.44 143 LYS B O 1
ATOM 2618 N N . GLN B 1 144 ? 6.695 7.844 -9.984 1 94.88 144 GLN B N 1
ATOM 2619 C CA . GLN B 1 144 ? 5.535 7.695 -10.859 1 94.88 144 GLN B CA 1
ATOM 2620 C C . GLN B 1 144 ? 4.262 7.469 -10.047 1 94.88 144 GLN B C 1
ATOM 2622 O O . GLN B 1 144 ? 3.229 8.086 -10.32 1 94.88 144 GLN B O 1
ATOM 2627 N N . PHE B 1 145 ? 4.312 6.594 -9.078 1 93.94 145 PHE B N 1
ATOM 2628 C CA . PHE B 1 145 ? 3.17 6.402 -8.195 1 93.94 145 PHE B CA 1
ATOM 2629 C C . PHE B 1 145 ? 2.773 7.715 -7.527 1 93.94 145 PHE B C 1
ATOM 2631 O O . PHE B 1 145 ? 1.592 8.062 -7.48 1 93.94 145 PHE B O 1
ATOM 2638 N N . GLY B 1 146 ? 3.777 8.391 -7.016 1 95.06 146 GLY B N 1
ATOM 2639 C CA . GLY B 1 146 ? 3.531 9.664 -6.348 1 95.06 146 GLY B CA 1
ATOM 2640 C C . GLY B 1 146 ? 2.828 10.672 -7.234 1 95.06 146 GLY B C 1
ATOM 2641 O O . GLY B 1 146 ? 1.853 11.297 -6.816 1 95.06 146 GLY B O 1
ATOM 2642 N N . ASP B 1 147 ? 3.287 10.75 -8.414 1 94.5 147 ASP B N 1
ATOM 2643 C CA . ASP B 1 147 ? 2.729 11.719 -9.352 1 94.5 147 ASP B CA 1
ATOM 2644 C C . ASP B 1 147 ? 1.324 11.312 -9.797 1 94.5 147 ASP B C 1
ATOM 2646 O O . ASP B 1 147 ? 0.53 12.156 -10.219 1 94.5 147 ASP B O 1
ATOM 2650 N N . PHE B 1 148 ? 1.073 10.07 -9.734 1 92.25 148 PHE B N 1
ATOM 2651 C CA . PHE B 1 148 ? -0.264 9.57 -10.039 1 92.25 148 PHE B CA 1
ATOM 2652 C C . PHE B 1 148 ? -1.25 9.977 -8.945 1 92.25 148 PHE B C 1
ATOM 2654 O O . PHE B 1 148 ? -2.4 10.305 -9.234 1 92.25 148 PHE B O 1
ATOM 2661 N N . ILE B 1 149 ? -0.829 9.992 -7.734 1 92.69 149 ILE B N 1
ATOM 2662 C CA . ILE B 1 149 ? -1.691 10.281 -6.594 1 92.69 149 ILE B CA 1
ATOM 2663 C C . ILE B 1 149 ? -1.78 11.789 -6.379 1 92.69 149 ILE B C 1
ATOM 2665 O O . ILE B 1 149 ? -2.855 12.32 -6.09 1 92.69 149 ILE B O 1
ATOM 2669 N N . GLY B 1 150 ? -0.724 12.43 -6.449 1 93.94 150 GLY B N 1
ATOM 2670 C CA . GLY B 1 150 ? -0.554 13.867 -6.273 1 93.94 150 GLY B CA 1
ATOM 2671 C C . GLY B 1 150 ? 0.762 14.383 -6.824 1 93.94 150 GLY B C 1
ATOM 2672 O O . GLY B 1 150 ? 1.099 14.133 -7.98 1 93.94 150 GLY B O 1
ATOM 2673 N N . VAL B 1 151 ? 1.469 15.125 -5.977 1 95.75 151 VAL B N 1
ATOM 2674 C CA . VAL B 1 151 ? 2.82 15.57 -6.301 1 95.75 151 VAL B CA 1
ATOM 2675 C C . VAL B 1 151 ? 3.834 14.789 -5.465 1 95.75 151 VAL B C 1
ATOM 2677 O O . VAL B 1 151 ? 3.766 14.789 -4.234 1 95.75 151 VAL B O 1
ATOM 2680 N N . PHE B 1 152 ? 4.746 14.133 -6.148 1 96.75 152 PHE B N 1
ATOM 2681 C CA . PHE B 1 152 ? 5.762 13.359 -5.453 1 96.75 152 PHE B CA 1
ATOM 2682 C C . PHE B 1 152 ? 6.621 14.258 -4.574 1 96.75 152 PHE B C 1
ATOM 2684 O O . PHE B 1 152 ? 7.094 15.305 -5.02 1 96.75 152 PHE B O 1
ATOM 2691 N N . VAL B 1 153 ? 6.84 13.859 -3.307 1 94.81 153 VAL B N 1
ATOM 2692 C CA . VAL B 1 153 ? 7.648 14.648 -2.381 1 94.81 153 VAL B CA 1
ATOM 2693 C C . VAL B 1 153 ? 8.906 13.867 -1.996 1 94.81 153 VAL B C 1
ATOM 2695 O O . VAL B 1 153 ? 10.016 14.406 -2.037 1 94.81 153 VAL B O 1
ATOM 2698 N N . ASP B 1 154 ? 8.719 12.625 -1.591 1 92.94 154 ASP B N 1
ATOM 2699 C CA . ASP B 1 154 ? 9.844 11.859 -1.062 1 92.94 154 ASP B CA 1
ATOM 2700 C C . ASP B 1 154 ? 9.594 10.359 -1.174 1 92.94 154 ASP B C 1
ATOM 2702 O O . ASP B 1 154 ? 8.469 9.93 -1.408 1 92.94 154 ASP B O 1
ATOM 2706 N N . TYR B 1 155 ? 10.688 9.602 -1.132 1 90.38 155 TYR B N 1
ATOM 2707 C CA . TYR B 1 155 ? 10.68 8.141 -1.127 1 90.38 155 TYR B CA 1
ATOM 2708 C C . TYR B 1 155 ? 11.57 7.594 -0.018 1 90.38 155 TYR B C 1
ATOM 2710 O O . TYR B 1 155 ? 12.758 7.922 0.051 1 90.38 155 TYR B O 1
ATOM 2718 N N . ASP B 1 156 ? 10.883 6.84 0.825 1 83.81 156 ASP B N 1
ATOM 2719 C CA . ASP B 1 156 ? 11.688 6.277 1.908 1 83.81 156 ASP B CA 1
ATOM 2720 C C . ASP B 1 156 ? 12.32 4.953 1.491 1 83.81 156 ASP B C 1
ATOM 2722 O O . ASP B 1 156 ? 11.664 3.908 1.523 1 83.81 156 ASP B O 1
ATOM 2726 N N . VAL B 1 157 ? 13.539 4.918 1.057 1 70.81 157 VAL B N 1
ATOM 2727 C CA . VAL B 1 157 ? 14.266 3.779 0.509 1 70.81 157 VAL B CA 1
ATOM 2728 C C . VAL B 1 157 ? 14.734 2.871 1.644 1 70.81 157 VAL B C 1
ATOM 2730 O O . VAL B 1 157 ? 14.945 1.674 1.439 1 70.81 157 VAL B O 1
ATOM 2733 N N . LYS B 1 158 ? 15.055 3.52 2.76 1 65 158 LYS B N 1
ATOM 2734 C CA . LYS B 1 158 ? 15.68 2.764 3.838 1 65 158 LYS B CA 1
ATOM 2735 C C . LYS B 1 158 ? 14.906 1.483 4.137 1 65 158 LYS B C 1
ATOM 2737 O O . LYS B 1 158 ? 15.5 0.461 4.488 1 65 158 LYS B O 1
ATOM 2742 N N . ALA B 1 159 ? 13.742 1.608 3.949 1 57.16 159 ALA B N 1
ATOM 2743 C CA . ALA B 1 159 ? 12.93 0.455 4.34 1 57.16 159 ALA B CA 1
ATOM 2744 C C . ALA B 1 159 ? 13.133 -0.706 3.369 1 57.16 159 ALA B C 1
ATOM 2746 O O . ALA B 1 159 ? 13.102 -1.871 3.771 1 57.16 159 ALA B O 1
ATOM 2747 N N . ILE B 1 160 ? 13.383 -0.456 2.102 1 58.25 160 ILE B N 1
ATOM 2748 C CA . ILE B 1 160 ? 13.531 -1.5 1.094 1 58.25 160 ILE B CA 1
ATOM 2749 C C . ILE B 1 160 ? 14.914 -2.143 1.214 1 58.25 160 ILE B C 1
ATOM 2751 O O . ILE B 1 160 ? 15.039 -3.367 1.142 1 58.25 160 ILE B O 1
ATOM 2755 N N . THR B 1 161 ? 15.844 -1.253 1.301 1 56.03 161 THR B N 1
ATOM 2756 C CA . THR B 1 161 ? 17.234 -1.707 1.243 1 56.03 161 THR B CA 1
ATOM 2757 C C . THR B 1 161 ? 17.531 -2.656 2.398 1 56.03 161 THR B C 1
ATOM 2759 O O . THR B 1 161 ? 18.375 -3.553 2.268 1 56.03 161 THR B O 1
ATOM 2762 N N . ALA B 1 162 ? 16.953 -2.367 3.439 1 51.84 162 ALA B N 1
ATOM 2763 C CA . ALA B 1 162 ? 17.344 -3.213 4.57 1 51.84 162 ALA B CA 1
ATOM 2764 C C . ALA B 1 162 ? 16.672 -4.582 4.477 1 51.84 162 ALA B C 1
ATOM 2766 O O . ALA B 1 162 ? 16.875 -5.438 5.344 1 51.84 162 ALA B O 1
ATOM 2767 N N . GLY B 1 163 ? 16.141 -4.758 3.283 1 56.41 163 GLY B N 1
ATOM 2768 C CA . GLY B 1 163 ? 15.5 -6.059 3.164 1 56.41 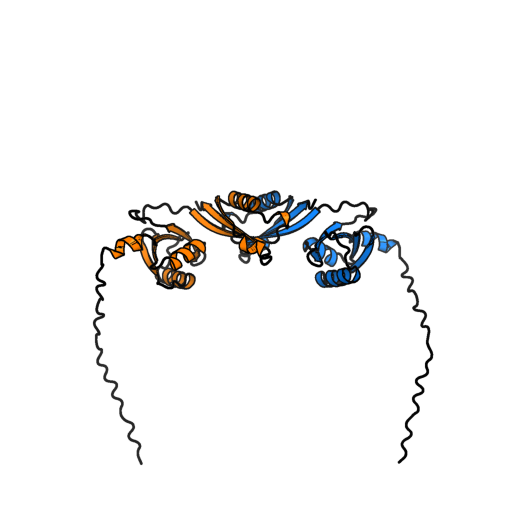163 GLY B CA 1
ATOM 2769 C C . GLY B 1 163 ? 14.359 -6.262 4.148 1 56.41 163 GLY B C 1
ATOM 2770 O O . GLY B 1 163 ? 13.781 -7.348 4.219 1 56.41 163 GLY B O 1
ATOM 2771 N N . LEU B 1 164 ? 14.188 -5.148 4.922 1 52.41 164 LEU B N 1
ATOM 2772 C CA . LEU B 1 164 ? 13.32 -5.309 6.09 1 52.41 164 LEU B CA 1
ATOM 2773 C C . LEU B 1 164 ? 11.867 -5.035 5.727 1 52.41 164 LEU B C 1
ATOM 2775 O O . LEU B 1 164 ? 10.953 -5.559 6.371 1 52.41 164 LEU B O 1
ATOM 2779 N N . ARG B 1 165 ? 11.82 -4.211 4.531 1 60.28 165 ARG B N 1
ATOM 2780 C CA . ARG B 1 165 ? 10.406 -3.891 4.379 1 60.28 165 ARG B CA 1
ATOM 2781 C C . ARG B 1 165 ? 9.852 -4.441 3.066 1 60.28 165 ARG B C 1
ATOM 2783 O O . ARG B 1 165 ? 10.547 -4.434 2.047 1 60.28 165 ARG B O 1
ATOM 2790 N N . ASN B 1 166 ? 8.758 -5.023 3.115 1 77.19 166 ASN B N 1
ATOM 2791 C CA . ASN B 1 166 ? 8.055 -5.621 1.983 1 77.19 166 ASN B CA 1
ATOM 2792 C C . ASN B 1 166 ? 7.051 -4.652 1.37 1 77.19 166 ASN B C 1
ATOM 2794 O O . ASN B 1 166 ? 6.051 -5.078 0.791 1 77.19 166 ASN B O 1
ATOM 2798 N N . TYR B 1 167 ? 7.363 -3.252 1.684 1 89.25 167 TYR B N 1
ATOM 2799 C CA . TYR B 1 167 ? 6.457 -2.295 1.06 1 89.25 167 TYR B CA 1
ATOM 2800 C C . TYR B 1 167 ? 7.207 -1.043 0.616 1 89.25 167 TYR B C 1
ATOM 2802 O O . TYR B 1 167 ? 8.312 -0.778 1.084 1 89.25 167 TYR B O 1
ATOM 2810 N N . MET B 1 168 ? 6.633 -0.333 -0.321 1 91.38 168 MET B N 1
ATOM 2811 C CA . MET B 1 168 ? 7.09 0.972 -0.791 1 91.38 168 MET B CA 1
ATOM 2812 C C . MET B 1 168 ? 6.41 2.098 -0.019 1 91.38 168 MET B C 1
ATOM 2814 O O . MET B 1 168 ? 5.188 2.102 0.129 1 91.38 168 MET B O 1
ATOM 2818 N N . LEU B 1 169 ? 7.25 3.01 0.529 1 92.94 169 LEU B N 1
ATOM 2819 C CA . LEU B 1 169 ? 6.73 4.148 1.277 1 92.94 169 LEU B CA 1
ATOM 2820 C C . LEU B 1 169 ? 7.004 5.453 0.538 1 92.94 169 LEU B C 1
ATOM 2822 O O . LEU B 1 169 ? 8.164 5.844 0.363 1 92.94 169 LEU B O 1
ATOM 2826 N N . ILE B 1 170 ? 5.891 6.121 0.116 1 94.06 170 ILE B N 1
ATOM 2827 C CA . ILE B 1 170 ? 6 7.305 -0.731 1 94.06 170 ILE B CA 1
ATOM 2828 C C . ILE B 1 170 ? 5.297 8.484 -0.067 1 94.06 170 ILE B C 1
ATOM 2830 O O . ILE B 1 170 ? 4.195 8.336 0.467 1 94.06 170 ILE B O 1
ATOM 2834 N N . ARG B 1 171 ? 5.996 9.602 -0.065 1 95.12 171 ARG B N 1
ATOM 2835 C CA . ARG B 1 171 ? 5.383 10.836 0.407 1 95.12 171 ARG B CA 1
ATOM 2836 C C . ARG B 1 171 ? 4.805 11.641 -0.754 1 95.12 171 ARG B C 1
ATOM 2838 O O . ARG B 1 171 ? 5.496 11.906 -1.738 1 95.12 171 ARG B O 1
ATOM 2845 N N . VAL B 1 172 ? 3.492 12.016 -0.59 1 95.75 172 VAL B N 1
ATOM 2846 C CA . VAL B 1 172 ? 2.82 12.719 -1.679 1 95.75 172 VAL B CA 1
ATOM 2847 C C . VAL B 1 172 ? 2.1 13.953 -1.133 1 95.75 172 VAL B C 1
ATOM 2849 O O . VAL B 1 172 ? 1.601 13.938 -0.005 1 95.75 172 VAL B O 1
ATOM 2852 N N . LYS B 1 173 ? 2.152 15 -1.92 1 95.5 173 LYS B N 1
ATOM 2853 C CA . LYS B 1 173 ? 1.35 16.188 -1.659 1 95.5 173 LYS B CA 1
ATOM 2854 C C . LYS B 1 173 ? 0.068 16.188 -2.488 1 95.5 173 LYS B C 1
ATOM 2856 O O . LYS B 1 173 ? 0.115 16.047 -3.711 1 95.5 173 LYS B O 1
ATOM 2861 N N . VAL B 1 174 ? -1.047 16.359 -1.822 1 93.94 174 VAL B N 1
ATOM 2862 C CA . VAL B 1 174 ? -2.33 16.219 -2.504 1 93.94 174 VAL B CA 1
ATOM 2863 C C . VAL B 1 174 ? -3.148 17.5 -2.318 1 93.94 174 VAL B C 1
ATOM 2865 O O . VAL B 1 174 ? -3.188 18.062 -1.223 1 93.94 174 VAL B O 1
ATOM 2868 N N . ASP B 1 175 ? -3.816 17.875 -3.393 1 90.81 175 ASP B N 1
ATOM 2869 C CA . ASP B 1 175 ? -4.793 18.953 -3.346 1 90.81 175 ASP B CA 1
ATOM 2870 C C . ASP B 1 175 ? -6.137 18.453 -2.816 1 90.81 175 ASP B C 1
ATOM 2872 O O . ASP B 1 175 ? -6.742 17.562 -3.393 1 90.81 175 ASP B O 1
ATOM 2876 N N . ILE B 1 176 ? -6.543 18.984 -1.74 1 82.12 176 ILE B N 1
ATOM 2877 C CA . ILE B 1 176 ? -7.727 18.438 -1.079 1 82.12 176 ILE B CA 1
ATOM 2878 C C . ILE B 1 176 ? -8.953 19.266 -1.464 1 82.12 176 ILE B C 1
ATOM 2880 O O . ILE B 1 176 ? -10.047 19.047 -0.93 1 82.12 176 ILE B O 1
ATOM 2884 N N . ARG B 1 177 ? -8.945 20.188 -2.463 1 74.88 177 ARG B N 1
ATOM 2885 C CA . ARG B 1 177 ? -10.117 20.953 -2.877 1 74.88 177 ARG B CA 1
ATOM 2886 C C . ARG B 1 177 ? -11.102 20.078 -3.637 1 74.88 177 ARG B C 1
ATOM 2888 O O . ARG B 1 177 ? -10.703 19.125 -4.324 1 74.88 177 ARG B O 1
#

Nearest PDB structures (foldseek):
  9j8p-assembly1_A  TM=7.501E-01  e=1.626E-02  Homo sapiens
  5wu6-assembly2_B  TM=7.157E-01  e=3.447E-02  Homo sapiens
  2dnr-assembly1_A  TM=7.328E-01  e=1.064E-01  Homo sapiens
  8hni-assembly6_F  TM=4.472E-01  e=6.764E-03  Homo sapiens
  5wu6-assembly3_C  TM=6.532E-01  e=4.160E-02  Homo sapiens

Secondary structure (DSSP, 8-state):
---------------------------SHHHHHGGGSEEEEEES-SSPP-HHHHHHHHHHHH--SS-EEEEEEETTEEEEEESSHHHHHHHHHH---EETTEEEEEEEEPTT--TTTS---EEEEEEEEES--GGG-SHHHHHHHHHHHSEEEEEE-HHHHTS--SEEEEEEEEE--/---------------------------SHHHHHGGGSEEEEEES-SSPP-HHHHHHHHHHHH--SS-EEEEEEETTEEEEEESSHHHHHHHHHH---EETTEEEEEEEEPTT--TTTS---EEEEEEEEES--GGG-SHHHHHHHHHHHSEEEEEE-HHHHTT--SEEEEEEEEE--